Protein AF-A0ABD0NT97-F1 (afdb_monomer)

Organism: Cirrhinus mrigala (NCBI:txid683832)

Solvent-accessible surface area (backbone atoms only — not comparable to full-atom values): 11512 Å² total; per-residue (Å²): 109,71,67,64,57,52,60,74,69,54,79,77,65,64,94,69,81,56,63,69,56,55,52,50,54,51,53,52,36,46,74,49,91,58,15,66,66,63,50,49,49,55,51,49,52,50,52,50,65,62,68,61,89,68,93,66,61,68,66,59,54,53,50,51,51,50,51,50,52,54,51,48,54,52,53,51,54,52,50,50,46,47,53,72,77,39,67,66,38,54,89,56,45,49,61,51,42,51,53,51,52,52,53,50,48,57,51,49,52,49,49,51,52,43,54,44,67,75,66,66,56,88,62,53,71,56,51,52,51,60,60,68,49,59,92,56,92,74,82,81,67,80,67,66,65,58,58,56,75,73,51,91,66,83,81,66,86,80,72,59,67,70,66,58,56,67,64,57,69,67,63,69,78,72,79,76,83,81,85,81,84,81,89,83,134

Nearest PDB structures (foldseek):
  8fvt-assembly1_B  TM=7.378E-01  e=9.654E-01  synthetic construct
  6ds9-assembly1_A  TM=7.152E-01  e=1.217E+00  synthetic construct
  7qpg-assembly1_W  TM=4.100E-01  e=4.623E+00  Homo sapiens

Secondary structure (DSSP, 8-state):
-HHHHHHTTSPP--SS--HHHHHHHHHHHHTTTT-HHHHHHHHHHHHHHHH--S---HHHHHHHHHHHHHHHHHHHHHHHHHHHH-TT-HHHHHHHHHHHHHHHHHHHHHHHHHHHHHH--TTHHHHHHHHHTTTS---S-THHHHHHHHS-PPPPTTSTHHHHHHHHTTTTTSSSSSSS-----

Sequence (185 aa):
EQICELSRKQACRPPDPQYGRLYQELQHYLCSIGQPAAVGDLLSHLLKALQAPGPKTRLGIQGLLKEEAVWQASQHRFSQRLVEEYPLYPDVVVPLRAAILQVQHGMRLLASQVSSSMTAQPGLARLVSTMLAFPSPAASSDLACADYLNRGQPCDTRSCSFVVECTALHTESYTERKNSSDMFV

Mean predicted aligned error: 15.59 Å

Structure (mmCIF, N/CA/C/O backbone):
data_AF-A0ABD0NT97-F1
#
_entry.id   AF-A0ABD0NT97-F1
#
loop_
_atom_site.group_PDB
_atom_site.id
_atom_site.type_symbol
_atom_site.label_atom_id
_atom_site.label_alt_id
_atom_site.label_comp_id
_atom_site.label_asym_id
_atom_site.label_entity_id
_atom_site.label_seq_id
_atom_site.pdbx_PDB_ins_code
_atom_site.Cartn_x
_atom_site.Cartn_y
_atom_site.Cartn_z
_atom_site.occupancy
_atom_site.B_iso_or_equiv
_atom_site.auth_seq_id
_atom_site.auth_comp_id
_atom_site.auth_asym_id
_atom_site.auth_atom_id
_atom_site.pdbx_PDB_model_num
ATOM 1 N N . GLU A 1 1 ? 37.573 -2.392 -23.592 1.00 67.06 1 GLU A N 1
ATOM 2 C CA . GLU A 1 1 ? 37.054 -3.482 -22.733 1.00 67.06 1 GLU A CA 1
ATOM 3 C C . GLU A 1 1 ? 36.059 -3.021 -21.670 1.00 67.06 1 GLU A C 1
ATOM 5 O O . GLU A 1 1 ? 34.991 -3.606 -21.579 1.00 67.06 1 GLU A O 1
ATOM 10 N N . GLN A 1 2 ? 36.333 -1.941 -20.933 1.00 77.25 2 GLN A N 1
ATOM 11 C CA . GLN A 1 2 ? 35.483 -1.462 -19.830 1.00 77.25 2 GLN A CA 1
ATOM 12 C C . GLN A 1 2 ? 34.005 -1.211 -20.205 1.00 77.25 2 GLN A C 1
ATOM 14 O O . GLN A 1 2 ? 33.109 -1.557 -19.444 1.00 77.25 2 GLN A O 1
ATOM 19 N N . ILE A 1 3 ? 33.731 -0.678 -21.404 1.00 76.50 3 ILE A N 1
ATOM 20 C CA . ILE A 1 3 ? 32.358 -0.455 -21.902 1.00 76.50 3 ILE A CA 1
ATOM 21 C C . ILE A 1 3 ? 31.613 -1.786 -22.110 1.00 76.50 3 ILE A C 1
ATOM 23 O O . ILE A 1 3 ? 30.451 -1.901 -21.728 1.00 76.50 3 ILE A O 1
ATOM 27 N N . CYS A 1 4 ? 32.285 -2.804 -22.658 1.00 75.75 4 CYS A N 1
ATOM 28 C CA . CYS A 1 4 ? 31.708 -4.135 -22.869 1.00 75.75 4 CYS A CA 1
ATOM 29 C C . CYS A 1 4 ? 31.483 -4.885 -21.546 1.00 75.75 4 CYS A C 1
ATOM 31 O O . CYS A 1 4 ? 30.534 -5.652 -21.409 1.00 75.75 4 CYS A O 1
ATOM 33 N N . GLU A 1 5 ? 32.343 -4.660 -20.550 1.00 81.31 5 GLU A N 1
ATOM 34 C CA . GLU A 1 5 ? 32.140 -5.224 -19.215 1.00 81.31 5 GLU A CA 1
ATOM 35 C C . GLU A 1 5 ? 30.941 -4.606 -18.489 1.00 81.31 5 GLU A C 1
ATOM 37 O O . GLU A 1 5 ? 30.206 -5.317 -17.798 1.00 81.31 5 GLU A O 1
ATOM 42 N N . LEU A 1 6 ? 30.742 -3.292 -18.638 1.00 79.31 6 LEU A N 1
ATOM 43 C CA . LEU A 1 6 ? 29.623 -2.571 -18.033 1.00 79.31 6 LEU A CA 1
ATOM 44 C C . LEU A 1 6 ? 28.295 -2.906 -18.716 1.00 79.31 6 LEU A C 1
ATOM 46 O O . LEU A 1 6 ? 27.303 -3.116 -18.019 1.00 79.31 6 LEU A O 1
ATOM 50 N N . SER A 1 7 ? 28.274 -3.041 -20.045 1.00 74.56 7 SER A N 1
ATOM 51 C CA . SER A 1 7 ? 27.059 -3.429 -20.772 1.00 74.56 7 SER A CA 1
ATOM 52 C C . SER A 1 7 ? 26.565 -4.825 -20.374 1.00 74.56 7 SER A C 1
ATOM 54 O O . SER A 1 7 ? 25.362 -5.031 -20.236 1.00 74.56 7 SER A O 1
ATOM 56 N N . ARG A 1 8 ? 27.473 -5.766 -20.072 1.00 77.19 8 ARG A N 1
ATOM 57 C CA . ARG A 1 8 ? 27.121 -7.108 -19.566 1.00 77.19 8 ARG A CA 1
ATOM 58 C C . ARG A 1 8 ? 26.432 -7.084 -18.193 1.00 77.19 8 ARG A C 1
ATOM 60 O O . ARG A 1 8 ? 25.728 -8.029 -17.853 1.00 77.19 8 ARG A O 1
ATOM 67 N N . LYS A 1 9 ? 26.648 -6.039 -17.388 1.00 81.31 9 LYS A N 1
ATOM 68 C CA . LYS A 1 9 ? 26.088 -5.898 -16.029 1.00 81.31 9 LYS A CA 1
ATOM 69 C C . LYS A 1 9 ? 24.783 -5.098 -15.993 1.00 81.31 9 LYS A C 1
ATOM 71 O O . LYS A 1 9 ? 24.258 -4.838 -14.912 1.00 81.31 9 LYS A O 1
ATOM 76 N N . GLN A 1 10 ? 24.265 -4.684 -17.145 1.00 80.06 10 GLN A N 1
ATOM 77 C CA . GLN A 1 10 ? 23.056 -3.878 -17.219 1.00 80.06 10 GLN A CA 1
ATOM 78 C C . GLN A 1 10 ? 21.805 -4.752 -17.073 1.00 80.06 10 GLN A C 1
ATOM 80 O O . GLN A 1 10 ? 21.696 -5.815 -17.683 1.00 80.06 10 GLN A O 1
ATOM 85 N N . ALA A 1 11 ? 20.843 -4.298 -16.266 1.00 81.00 11 ALA A N 1
ATOM 86 C CA . ALA A 1 11 ? 19.536 -4.943 -16.188 1.00 81.00 11 ALA A CA 1
ATOM 87 C C . ALA A 1 11 ? 18.855 -4.915 -17.565 1.00 81.00 11 ALA A C 1
ATOM 89 O O . ALA A 1 11 ? 18.889 -3.892 -18.254 1.00 81.00 11 ALA A O 1
ATOM 90 N N . CYS A 1 12 ? 18.218 -6.022 -17.953 1.00 77.94 12 CYS A N 1
ATOM 91 C CA . CYS A 1 12 ? 17.424 -6.072 -19.176 1.00 77.94 12 CYS A CA 1
ATOM 92 C C . CYS A 1 12 ? 16.264 -5.071 -19.069 1.00 77.94 12 CYS A C 1
ATOM 94 O O . CYS A 1 12 ? 15.489 -5.115 -18.113 1.00 77.94 12 CYS A O 1
ATOM 96 N N . ARG A 1 13 ? 16.164 -4.151 -20.030 1.00 82.38 13 ARG A N 1
ATOM 97 C CA . ARG A 1 13 ? 15.107 -3.138 -20.114 1.00 82.38 13 ARG A CA 1
ATOM 98 C C . ARG A 1 13 ? 14.448 -3.203 -21.490 1.00 82.38 13 ARG A C 1
ATOM 100 O O . ARG A 1 13 ? 15.118 -3.582 -22.452 1.00 82.38 13 ARG A O 1
ATOM 107 N N . PRO A 1 14 ? 13.161 -2.834 -21.599 1.00 83.81 14 PRO A N 1
ATOM 108 C CA . PRO A 1 14 ? 12.509 -2.733 -22.895 1.00 83.81 14 PRO A CA 1
ATOM 109 C C . PRO A 1 14 ? 13.205 -1.688 -23.782 1.00 83.81 14 PRO A C 1
ATOM 111 O O . PRO A 1 14 ? 13.760 -0.719 -23.255 1.00 83.81 14 PRO A O 1
ATOM 114 N N . PRO A 1 15 ? 13.157 -1.863 -25.115 1.00 77.94 15 PRO A N 1
ATOM 115 C CA . PRO A 1 15 ? 13.689 -0.882 -26.059 1.00 77.94 15 PRO A CA 1
ATOM 116 C C . PRO A 1 15 ? 12.952 0.461 -25.956 1.00 77.94 15 PRO A C 1
ATOM 118 O O . PRO A 1 15 ? 13.586 1.510 -26.040 1.00 77.94 15 PRO A O 1
ATOM 121 N N . ASP A 1 16 ? 11.643 0.427 -25.686 1.00 83.06 16 ASP A N 1
ATOM 122 C CA . ASP A 1 16 ? 10.846 1.615 -25.391 1.00 83.06 16 ASP A CA 1
ATOM 123 C C . ASP A 1 16 ? 10.891 1.926 -23.883 1.00 83.06 16 ASP A C 1
ATOM 125 O O . ASP A 1 16 ? 10.438 1.113 -23.067 1.00 83.06 16 ASP A O 1
ATOM 129 N N . PRO A 1 17 ? 11.422 3.088 -23.464 1.00 85.56 17 PRO A N 1
ATOM 130 C CA . PRO A 1 17 ? 11.612 3.397 -22.053 1.00 85.56 17 PRO A CA 1
ATOM 131 C C . PRO A 1 17 ? 10.278 3.701 -21.354 1.00 85.56 17 PRO A C 1
ATOM 133 O O . PRO A 1 17 ? 9.708 4.779 -21.495 1.00 85.56 17 PRO A O 1
ATOM 136 N N . GLN A 1 18 ? 9.808 2.777 -20.513 1.00 91.38 18 GLN A N 1
ATOM 137 C CA . GLN A 1 18 ? 8.561 2.935 -19.742 1.00 91.38 18 GLN A CA 1
ATOM 138 C C . GLN A 1 18 ? 8.773 3.576 -18.361 1.00 91.38 18 GLN A C 1
ATOM 140 O O . GLN A 1 18 ? 7.811 3.948 -17.688 1.00 91.38 18 GLN A O 1
ATOM 145 N N . TYR A 1 19 ? 10.030 3.741 -17.937 1.00 92.12 19 TYR A N 1
ATOM 146 C CA . TYR A 1 19 ? 10.379 4.241 -16.605 1.00 92.12 19 TYR A CA 1
ATOM 147 C C . TYR A 1 19 ? 9.785 5.623 -16.299 1.00 92.12 19 TYR A C 1
ATOM 149 O O . TYR A 1 19 ? 9.321 5.857 -15.187 1.00 92.12 19 TYR A O 1
ATOM 157 N N . GLY A 1 20 ? 9.755 6.533 -17.281 1.00 94.88 20 GLY A N 1
ATOM 158 C CA . GLY A 1 20 ? 9.169 7.864 -17.093 1.00 94.88 20 GLY A CA 1
ATOM 159 C C . GLY A 1 20 ? 7.684 7.801 -16.725 1.00 94.88 20 GLY A C 1
ATOM 160 O O . GLY A 1 20 ? 7.242 8.510 -15.823 1.00 94.88 20 GLY A O 1
ATOM 161 N N . ARG A 1 21 ? 6.938 6.889 -17.360 1.00 95.62 21 ARG A N 1
ATOM 162 C CA . ARG A 1 21 ? 5.529 6.641 -17.046 1.00 95.62 21 ARG A CA 1
ATOM 163 C C . ARG A 1 21 ? 5.369 5.999 -15.665 1.00 95.62 21 ARG A C 1
AT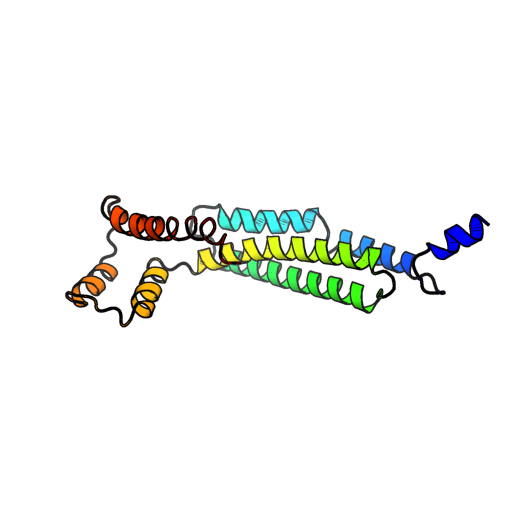OM 165 O O . ARG A 1 21 ? 4.581 6.497 -14.871 1.00 95.62 21 ARG A O 1
ATOM 172 N N . LEU A 1 22 ? 6.163 4.968 -15.350 1.00 96.38 22 LEU A N 1
ATOM 173 C CA . LEU A 1 22 ? 6.172 4.335 -14.021 1.00 96.38 22 LEU A CA 1
ATOM 174 C C . LEU A 1 22 ? 6.406 5.371 -12.913 1.00 96.38 22 LEU A C 1
ATOM 176 O O . LEU A 1 22 ? 5.700 5.394 -11.909 1.00 96.38 22 LEU A O 1
ATOM 180 N N . TYR A 1 23 ? 7.379 6.261 -13.108 1.00 96.44 23 TYR A N 1
ATOM 181 C CA . TYR A 1 23 ? 7.672 7.323 -12.155 1.00 96.44 23 TYR A CA 1
ATOM 182 C C . TYR A 1 23 ? 6.475 8.263 -11.955 1.00 96.44 23 TYR A C 1
ATOM 184 O O . TYR A 1 23 ? 6.126 8.561 -10.815 1.00 96.44 23 TYR A O 1
ATOM 192 N N . GLN A 1 24 ? 5.817 8.694 -13.036 1.00 97.50 24 GLN A N 1
ATOM 193 C CA . GLN A 1 24 ? 4.617 9.536 -12.955 1.00 97.50 24 GLN A CA 1
ATOM 194 C C . GLN A 1 24 ? 3.472 8.834 -12.216 1.00 97.50 24 GLN A C 1
ATOM 196 O O . GLN A 1 24 ? 2.847 9.436 -11.345 1.00 97.50 24 GLN A O 1
ATOM 201 N N . GLU A 1 25 ? 3.231 7.551 -12.494 1.00 97.31 25 GLU A N 1
ATOM 202 C CA . GLU A 1 25 ? 2.209 6.771 -11.788 1.00 97.31 25 GLU A CA 1
ATOM 203 C C . GLU A 1 25 ? 2.497 6.665 -10.284 1.00 97.31 25 GLU A C 1
ATOM 205 O O . GLU A 1 25 ? 1.580 6.785 -9.469 1.00 97.31 25 GLU A O 1
ATOM 210 N N . LEU A 1 26 ? 3.769 6.538 -9.893 1.00 97.38 26 LEU A N 1
ATOM 211 C CA . LEU A 1 26 ? 4.167 6.568 -8.484 1.00 97.38 26 LEU A CA 1
ATOM 212 C C . LEU A 1 26 ? 3.951 7.940 -7.841 1.00 97.38 26 LEU A C 1
ATOM 214 O O . LEU A 1 26 ? 3.479 8.005 -6.707 1.00 97.38 26 LEU A O 1
ATOM 218 N N . GLN A 1 27 ? 4.231 9.037 -8.550 1.00 98.00 27 GLN A N 1
ATOM 219 C CA . GLN A 1 27 ? 3.913 10.377 -8.045 1.00 98.00 27 GLN A CA 1
ATOM 220 C C . GLN A 1 27 ? 2.401 10.542 -7.833 1.00 98.00 27 GLN A C 1
ATOM 222 O O . GLN A 1 27 ? 1.968 11.022 -6.788 1.00 98.00 27 GLN A O 1
ATOM 227 N N . HIS A 1 28 ? 1.580 10.071 -8.774 1.00 97.94 28 HIS A N 1
ATOM 228 C CA . HIS A 1 28 ? 0.124 10.097 -8.627 1.00 97.94 28 HIS A CA 1
ATOM 229 C C . HIS A 1 28 ? -0.369 9.245 -7.453 1.00 97.94 28 HIS A C 1
ATOM 231 O O . HIS A 1 28 ? -1.267 9.666 -6.722 1.00 97.94 28 HIS A O 1
ATOM 237 N N . TYR A 1 29 ? 0.228 8.076 -7.228 1.00 98.12 29 TYR A N 1
ATOM 238 C CA . TYR A 1 29 ? -0.058 7.246 -6.060 1.00 98.12 29 TYR A CA 1
ATOM 239 C C . TYR A 1 29 ? 0.225 7.986 -4.742 1.00 98.12 29 TYR A C 1
ATOM 241 O O . TYR A 1 29 ? -0.625 8.000 -3.847 1.00 98.12 29 TYR A O 1
ATOM 249 N N . LEU A 1 30 ? 1.376 8.658 -4.643 1.00 97.75 30 LEU A N 1
ATOM 250 C CA . LEU A 1 30 ? 1.786 9.415 -3.454 1.00 97.75 30 LEU A CA 1
ATOM 251 C C . LEU A 1 30 ? 0.945 10.675 -3.204 1.00 97.75 30 LEU A C 1
ATOM 253 O O . LEU A 1 30 ? 0.886 11.146 -2.074 1.00 97.75 30 LEU A O 1
ATOM 257 N N . CYS A 1 31 ? 0.263 11.201 -4.219 1.00 97.62 31 CYS A N 1
ATOM 258 C CA . CYS A 1 31 ? -0.697 12.299 -4.069 1.00 97.62 31 CYS A CA 1
ATOM 259 C C . CYS A 1 31 ? -2.155 11.823 -3.937 1.00 97.62 31 CYS A C 1
ATOM 261 O O . CYS A 1 31 ? -3.070 12.639 -4.011 1.00 97.62 31 CYS A O 1
ATOM 263 N N . SER A 1 32 ? -2.395 10.515 -3.799 1.00 96.69 32 SER A N 1
ATOM 264 C CA . SER A 1 32 ? -3.742 9.945 -3.703 1.00 96.69 32 SER A CA 1
ATOM 265 C C . SER A 1 32 ? -3.836 8.913 -2.574 1.00 96.69 32 SER A C 1
ATOM 267 O O . SER A 1 32 ? -3.678 9.245 -1.404 1.00 96.69 32 SER A O 1
ATOM 269 N N . ILE A 1 33 ? -4.087 7.645 -2.895 1.00 96.88 33 ILE A N 1
ATOM 270 C CA . ILE A 1 33 ? -4.322 6.574 -1.915 1.00 96.88 33 ILE A CA 1
ATOM 271 C C . ILE A 1 33 ? -3.085 6.239 -1.067 1.00 96.88 33 ILE A C 1
ATOM 273 O O . ILE A 1 33 ? -3.223 5.681 0.023 1.00 96.88 33 ILE A O 1
ATOM 277 N N . GLY A 1 34 ? -1.892 6.572 -1.565 1.00 97.31 34 GLY A N 1
ATOM 278 C CA . GLY A 1 34 ? -0.615 6.416 -0.878 1.00 97.31 34 GLY A CA 1
ATOM 279 C C . GLY A 1 34 ? -0.141 7.673 -0.157 1.00 97.31 34 GLY A C 1
ATOM 280 O O . GLY A 1 34 ? 0.980 7.675 0.348 1.00 97.31 34 GLY A O 1
ATOM 281 N N . GLN A 1 35 ? -0.946 8.741 -0.125 1.00 98.25 35 GLN A N 1
ATOM 282 C CA . GLN A 1 35 ? -0.540 10.005 0.477 1.00 98.25 35 GLN A CA 1
ATOM 283 C C . GLN A 1 35 ? -0.263 9.832 1.977 1.00 98.25 35 GLN A C 1
ATOM 285 O O . GLN A 1 35 ? -1.178 9.466 2.719 1.00 98.25 35 GLN A O 1
ATOM 290 N N . PRO A 1 36 ? 0.960 10.139 2.462 1.00 97.38 36 PRO A N 1
ATOM 291 C CA . PRO A 1 36 ? 1.346 9.857 3.845 1.00 97.38 36 PRO A CA 1
ATOM 292 C C . PRO A 1 36 ? 0.426 10.487 4.893 1.00 97.38 36 PRO A C 1
ATOM 294 O O . PRO A 1 36 ? 0.109 9.840 5.886 1.00 97.38 36 PRO A O 1
ATOM 297 N N . ALA A 1 37 ? -0.041 11.717 4.653 1.00 97.62 37 ALA A N 1
ATOM 298 C CA . ALA A 1 37 ? -0.978 12.400 5.544 1.00 97.62 37 ALA A CA 1
ATOM 299 C C . ALA A 1 37 ? -2.312 11.643 5.650 1.00 97.62 37 ALA A C 1
ATOM 301 O O . ALA A 1 37 ? -2.715 11.277 6.746 1.00 97.62 37 ALA A O 1
ATOM 302 N N . ALA A 1 38 ? -2.934 11.305 4.515 1.00 96.94 38 ALA A N 1
ATOM 303 C CA . ALA A 1 38 ? -4.207 10.585 4.488 1.00 96.94 38 ALA A CA 1
ATOM 304 C C . ALA A 1 38 ? -4.103 9.180 5.112 1.00 96.94 38 ALA A C 1
ATOM 306 O O . ALA A 1 38 ? -4.985 8.754 5.857 1.00 96.94 38 ALA A O 1
ATOM 307 N N . VAL A 1 39 ? -3.001 8.465 4.854 1.00 98.06 39 VAL A N 1
ATOM 308 C CA . VAL A 1 39 ? -2.732 7.164 5.491 1.00 98.06 39 VAL A CA 1
ATOM 309 C C . VAL A 1 39 ? -2.549 7.330 7.005 1.00 98.06 39 VAL A C 1
ATOM 311 O O . VAL A 1 39 ? -3.093 6.543 7.781 1.00 98.06 39 VAL A O 1
ATOM 314 N N . GLY A 1 40 ? -1.823 8.366 7.434 1.00 98.00 40 GLY A N 1
ATOM 315 C CA . GLY A 1 40 ? -1.633 8.711 8.843 1.00 98.00 40 GLY A CA 1
ATOM 316 C C . GLY A 1 40 ? -2.933 9.089 9.558 1.00 98.00 40 GLY A C 1
ATOM 317 O O . GLY A 1 40 ? -3.136 8.696 10.709 1.00 98.00 40 GLY A O 1
ATOM 318 N N . ASP A 1 41 ? -3.841 9.782 8.876 1.00 98.06 41 ASP A N 1
ATOM 319 C CA . ASP A 1 41 ? -5.158 10.146 9.402 1.00 98.06 41 ASP A CA 1
ATOM 320 C C . ASP A 1 41 ? -6.034 8.905 9.610 1.00 98.06 41 ASP A C 1
ATOM 322 O O . ASP A 1 41 ? -6.570 8.704 10.704 1.00 98.06 41 ASP A O 1
ATOM 326 N N . LEU A 1 42 ? -6.108 8.014 8.613 1.00 97.75 42 LEU A N 1
ATOM 327 C CA . LEU A 1 42 ? -6.847 6.752 8.727 1.00 97.75 42 LEU A CA 1
ATOM 328 C C . LEU A 1 42 ? -6.284 5.872 9.856 1.00 97.75 42 LEU A C 1
ATOM 330 O O . LEU A 1 42 ? -7.042 5.334 10.667 1.00 97.75 42 LEU A O 1
ATOM 334 N N . LEU A 1 43 ? -4.954 5.773 9.958 1.00 97.75 43 LEU A N 1
ATOM 335 C CA . LEU A 1 43 ? -4.269 5.078 11.050 1.00 97.75 43 LEU A CA 1
ATOM 336 C C . LEU A 1 43 ? -4.649 5.674 12.413 1.00 97.75 43 LEU A C 1
ATOM 338 O O . LEU A 1 43 ? -5.006 4.950 13.345 1.00 97.75 43 LEU A O 1
ATOM 342 N N . SER A 1 44 ? -4.612 7.000 12.525 1.00 96.94 44 SER A N 1
ATOM 343 C CA . SER A 1 44 ? -4.958 7.719 13.750 1.00 96.94 44 SER A CA 1
ATOM 344 C C . SER A 1 44 ? -6.414 7.493 14.150 1.00 96.94 44 SER A C 1
ATOM 346 O O . SER A 1 44 ? -6.707 7.306 15.332 1.00 96.94 44 SER A O 1
ATOM 348 N N . HIS A 1 45 ? -7.337 7.470 13.187 1.00 95.62 45 HIS A N 1
ATOM 349 C CA . HIS A 1 45 ? -8.743 7.158 13.433 1.00 95.62 45 HIS A CA 1
ATOM 350 C C . HIS A 1 45 ? -8.934 5.725 13.941 1.00 95.62 45 HIS A C 1
ATOM 352 O O . HIS A 1 45 ? -9.654 5.532 14.923 1.00 95.62 45 HIS A O 1
ATOM 358 N N . LEU A 1 46 ? -8.246 4.737 13.356 1.00 95.44 46 LEU A N 1
ATOM 359 C CA . LEU A 1 46 ? -8.277 3.349 13.836 1.00 95.44 46 LEU A CA 1
ATOM 360 C C . LEU A 1 46 ? -7.726 3.226 15.264 1.00 95.44 46 LEU A C 1
ATOM 362 O O . LEU A 1 46 ? -8.351 2.594 16.114 1.00 95.44 46 LEU A O 1
ATOM 366 N N . LEU A 1 47 ? -6.601 3.876 15.568 1.00 94.94 47 LEU A N 1
ATOM 367 C CA . LEU A 1 47 ? -6.012 3.859 16.912 1.00 94.94 47 LEU A CA 1
ATOM 368 C C . LEU A 1 47 ? -6.916 4.532 17.953 1.00 94.94 47 LEU A C 1
ATOM 370 O O . LEU A 1 47 ? -7.125 3.980 19.034 1.00 94.94 47 LEU A O 1
ATOM 374 N N . LYS A 1 48 ? -7.520 5.681 17.628 1.00 92.31 48 LYS A N 1
ATOM 375 C CA . LYS A 1 48 ? -8.522 6.335 18.491 1.00 92.31 48 LYS A CA 1
ATOM 376 C C . LYS A 1 48 ? -9.737 5.430 18.717 1.00 92.31 48 LYS A C 1
ATOM 378 O O . LYS A 1 48 ? -10.245 5.339 19.838 1.00 92.31 48 LYS A O 1
ATOM 383 N N . 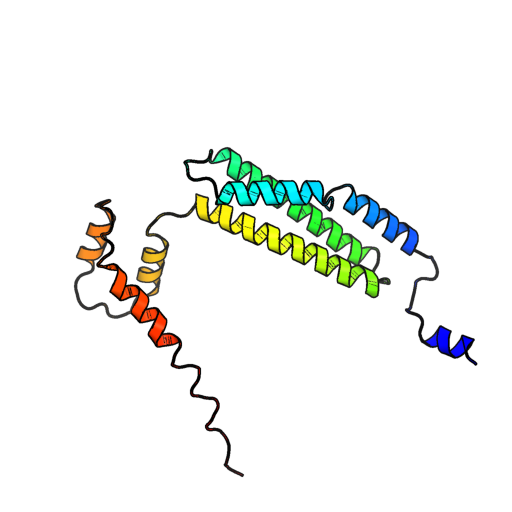ALA A 1 49 ? -10.166 4.712 17.677 1.00 91.06 49 ALA A N 1
ATOM 384 C CA . ALA A 1 49 ? -11.232 3.722 17.763 1.00 91.06 49 ALA A CA 1
ATOM 385 C C . ALA A 1 49 ? -10.862 2.500 18.620 1.00 91.06 49 ALA A C 1
ATOM 387 O O . ALA A 1 49 ? -11.772 1.805 19.060 1.00 91.06 49 ALA A O 1
ATOM 388 N N . LEU A 1 50 ? -9.586 2.261 18.938 1.00 88.69 50 LEU A N 1
ATOM 389 C CA . LEU A 1 50 ? -9.169 1.281 19.947 1.00 88.69 50 LEU A CA 1
ATOM 390 C C . LEU A 1 50 ? -9.115 1.898 21.351 1.00 88.69 50 LEU A C 1
ATOM 392 O O . LEU A 1 50 ? -9.684 1.339 22.283 1.00 88.69 50 LEU A O 1
ATOM 396 N N . GLN A 1 51 ? -8.497 3.071 21.497 1.00 85.69 51 GLN A N 1
ATOM 397 C CA . GLN A 1 51 ? -8.144 3.642 22.803 1.00 85.69 51 GLN A CA 1
ATOM 398 C C . GLN A 1 51 ? -9.311 4.268 23.574 1.00 85.69 51 GLN A C 1
ATOM 400 O O . GLN A 1 51 ? -9.276 4.268 24.799 1.00 85.69 51 GLN A O 1
ATOM 405 N N . ALA A 1 52 ? -10.326 4.828 22.903 1.00 72.12 52 ALA A N 1
ATOM 406 C CA . ALA A 1 52 ? -11.345 5.606 23.612 1.00 72.12 52 ALA A CA 1
ATOM 407 C C . ALA A 1 52 ? -12.218 4.718 24.534 1.00 72.12 52 ALA A C 1
ATOM 409 O O . ALA A 1 52 ? -12.913 3.830 24.019 1.00 72.12 52 ALA A O 1
ATOM 410 N N . PRO A 1 53 ? -12.211 4.951 25.865 1.00 57.09 53 PRO A N 1
ATOM 411 C CA . PRO A 1 53 ? -13.061 4.240 26.809 1.00 57.09 53 PRO A CA 1
ATOM 412 C C . PRO A 1 53 ? -14.475 4.830 26.752 1.00 57.09 53 PRO A C 1
ATOM 414 O O . PRO A 1 53 ? -14.691 5.991 27.085 1.00 57.09 53 PRO A O 1
ATOM 417 N N . GLY A 1 54 ? -15.447 4.047 26.290 1.00 61.62 54 GLY A N 1
ATOM 418 C CA . GLY A 1 54 ? -16.855 4.446 26.276 1.00 61.62 54 GLY A CA 1
ATOM 419 C C . GLY A 1 54 ? -17.666 3.775 25.166 1.00 61.62 54 GLY A C 1
ATOM 420 O O . GLY A 1 54 ? -17.085 3.210 24.233 1.00 61.62 54 GLY A O 1
ATOM 421 N N . PRO A 1 55 ? -19.008 3.821 25.246 1.00 56.75 55 PRO A N 1
ATOM 422 C CA . PRO A 1 55 ? -19.888 3.322 24.198 1.00 56.75 55 PRO A CA 1
ATOM 423 C C . PRO A 1 55 ? -19.724 4.185 22.941 1.00 56.75 55 PRO A C 1
ATOM 425 O O . PRO A 1 55 ? -20.372 5.213 22.764 1.00 56.75 55 PRO A O 1
ATOM 428 N N . LYS A 1 56 ? -18.805 3.781 22.063 1.00 67.69 56 LYS A N 1
ATOM 429 C CA . LYS A 1 56 ? -18.623 4.378 20.738 1.00 67.69 56 LYS A CA 1
ATOM 430 C C . LYS A 1 56 ? -19.902 4.186 19.927 1.00 67.69 56 LYS A C 1
ATOM 432 O O . LYS A 1 56 ? -20.525 3.123 19.976 1.00 67.69 56 LYS A O 1
ATOM 437 N N . THR A 1 57 ? -20.272 5.176 19.122 1.00 69.56 57 THR A N 1
ATOM 438 C CA . THR A 1 57 ? -21.372 5.028 18.167 1.00 69.56 57 THR A CA 1
ATOM 439 C C . THR A 1 57 ? -21.014 3.908 17.192 1.00 69.56 57 THR A C 1
ATOM 441 O O . THR A 1 57 ? -20.129 4.061 16.352 1.00 69.56 57 THR A O 1
ATOM 444 N N . ARG A 1 58 ? -21.703 2.764 17.302 1.00 78.06 58 ARG A N 1
ATOM 445 C CA . ARG A 1 58 ? -21.487 1.560 16.475 1.00 78.06 58 ARG A CA 1
ATOM 446 C C . ARG A 1 58 ? -21.431 1.879 14.974 1.00 78.06 58 ARG A C 1
ATOM 448 O O . ARG A 1 58 ? -20.637 1.289 14.247 1.00 78.06 58 ARG A O 1
ATOM 455 N N . LEU A 1 59 ? -22.236 2.852 14.541 1.00 79.56 59 LEU A N 1
ATOM 456 C CA . LEU A 1 59 ? -22.284 3.359 13.168 1.00 79.56 59 LEU A CA 1
ATOM 457 C C . LEU A 1 59 ? -20.973 4.030 12.727 1.00 79.56 59 LEU A C 1
ATOM 459 O O . LEU A 1 59 ? -20.526 3.802 11.608 1.00 79.56 59 LEU A O 1
ATOM 463 N N . GLY A 1 60 ? -20.332 4.810 13.602 1.00 87.25 60 GLY A N 1
ATOM 464 C CA . GLY A 1 60 ? -19.074 5.495 13.290 1.00 87.25 60 GLY A CA 1
ATOM 465 C C . GLY A 1 60 ? -17.922 4.515 13.077 1.00 87.25 60 GLY A C 1
ATOM 466 O O . GLY A 1 60 ? -17.180 4.636 12.106 1.00 87.25 60 GLY A O 1
ATOM 467 N N . ILE A 1 61 ? -17.822 3.484 13.924 1.00 91.06 61 ILE A N 1
ATOM 468 C CA . ILE A 1 61 ? -16.799 2.442 13.754 1.00 91.06 61 ILE A CA 1
ATOM 469 C C . ILE A 1 61 ? -17.054 1.622 12.485 1.00 91.06 61 ILE A C 1
ATOM 471 O O . ILE A 1 61 ? -16.120 1.343 11.739 1.00 91.06 61 ILE A O 1
ATOM 475 N N . GLN A 1 62 ? -18.307 1.256 12.200 1.00 92.56 62 GLN A N 1
ATOM 476 C CA . GLN A 1 62 ? -18.631 0.523 10.975 1.00 92.56 62 GLN A CA 1
ATOM 477 C C . GLN A 1 62 ? -18.292 1.338 9.716 1.00 92.56 62 GLN A C 1
ATOM 479 O O . GLN A 1 62 ? -17.771 0.780 8.751 1.00 92.56 62 GLN A O 1
ATOM 484 N N . GLY A 1 63 ? -18.551 2.650 9.737 1.00 94.94 63 GLY A N 1
ATOM 485 C CA . GLY A 1 63 ? -18.140 3.571 8.678 1.00 94.94 63 GLY A CA 1
ATOM 486 C C . GLY A 1 63 ? -16.625 3.577 8.478 1.00 94.94 63 GLY A C 1
ATOM 487 O O . GLY A 1 63 ? -16.164 3.382 7.357 1.00 94.94 63 GLY A O 1
ATOM 488 N N . LEU A 1 64 ? -15.862 3.686 9.567 1.00 95.88 64 LEU A N 1
ATOM 489 C CA . LEU A 1 64 ? -14.398 3.651 9.541 1.00 95.88 64 LEU A CA 1
ATOM 490 C C . LEU A 1 64 ? -13.844 2.319 9.002 1.00 95.88 64 LEU A C 1
ATOM 492 O O . LEU A 1 64 ? -12.926 2.310 8.187 1.00 95.88 64 LEU A O 1
ATOM 496 N N . LEU A 1 65 ? -14.416 1.181 9.407 1.00 96.31 65 LEU A N 1
ATOM 497 C CA . LEU A 1 65 ? -14.023 -0.136 8.886 1.00 96.31 65 LEU A CA 1
ATOM 498 C C . LEU A 1 65 ? -14.344 -0.282 7.392 1.00 96.31 65 LEU A C 1
ATOM 500 O O . LEU A 1 65 ? -13.593 -0.917 6.653 1.00 96.31 65 LEU A O 1
ATOM 504 N N . LYS A 1 66 ? -15.447 0.315 6.926 1.00 97.62 66 LYS A N 1
ATOM 505 C CA . LYS A 1 66 ? -15.789 0.354 5.500 1.00 97.62 66 LYS A CA 1
ATOM 506 C C . LYS A 1 66 ? -14.813 1.232 4.717 1.00 97.62 66 LYS A C 1
ATOM 508 O O . LYS A 1 66 ? -14.402 0.836 3.629 1.00 97.62 66 LYS A O 1
ATOM 513 N N . GLU A 1 67 ? -14.448 2.393 5.253 1.00 97.75 67 GLU A N 1
ATOM 514 C CA . GLU A 1 67 ? -13.439 3.279 4.666 1.00 97.75 67 GLU A CA 1
ATOM 515 C C . GLU A 1 67 ? -12.097 2.553 4.514 1.00 97.75 67 GLU A C 1
ATOM 517 O O . GLU A 1 67 ? -11.544 2.513 3.414 1.00 97.75 67 GLU A O 1
ATOM 522 N N . GLU A 1 68 ? -11.635 1.875 5.570 1.00 98.19 68 GLU A N 1
ATOM 523 C CA . GLU A 1 68 ? -10.428 1.047 5.516 1.00 98.19 68 GLU A CA 1
ATOM 524 C C . GLU A 1 68 ? -10.539 -0.049 4.450 1.00 98.19 68 GLU A C 1
ATOM 526 O O . GLU A 1 68 ? -9.619 -0.217 3.653 1.00 98.19 68 GLU A O 1
ATOM 531 N N . ALA A 1 69 ? -11.673 -0.750 4.353 1.00 98.38 69 ALA A N 1
ATOM 532 C CA . ALA A 1 69 ? -11.855 -1.800 3.354 1.00 98.38 69 ALA A CA 1
ATOM 533 C C . ALA A 1 69 ? -11.806 -1.265 1.909 1.00 98.38 69 ALA A C 1
ATOM 535 O O . ALA A 1 69 ? -11.230 -1.908 1.026 1.00 98.38 69 ALA A O 1
ATOM 536 N N . VAL A 1 70 ? -12.371 -0.081 1.658 1.00 98.50 70 VAL A N 1
ATOM 537 C CA . VAL A 1 70 ? -12.307 0.592 0.349 1.00 98.50 70 VAL A CA 1
ATOM 538 C C . VAL A 1 70 ? -10.881 1.044 0.034 1.00 98.50 70 VAL A C 1
ATOM 540 O O . VAL A 1 70 ? -10.401 0.849 -1.090 1.00 98.50 70 VAL A O 1
ATOM 543 N N . TRP A 1 71 ? -10.177 1.601 1.020 1.00 98.50 71 TRP A N 1
ATOM 544 C CA . TRP A 1 71 ? -8.771 1.971 0.885 1.00 98.50 71 TRP A CA 1
ATOM 545 C C . TRP A 1 71 ? -7.907 0.741 0.557 1.00 98.50 71 TRP A C 1
ATOM 547 O O . TRP A 1 71 ? -7.137 0.770 -0.402 1.00 98.50 71 TRP A O 1
ATOM 557 N N . GLN A 1 72 ? -8.126 -0.387 1.238 1.00 98.56 72 GLN A N 1
ATOM 558 C CA . GLN A 1 72 ? -7.443 -1.659 0.971 1.00 98.56 72 GLN A CA 1
ATOM 559 C C . GLN A 1 72 ? -7.671 -2.173 -0.451 1.00 98.56 72 GLN A C 1
ATOM 561 O O . GLN A 1 72 ? -6.725 -2.589 -1.121 1.00 98.56 72 GLN A O 1
ATOM 566 N N . ALA A 1 73 ? -8.913 -2.132 -0.938 1.00 98.50 73 ALA A N 1
ATOM 567 C CA . ALA A 1 73 ? -9.225 -2.529 -2.308 1.00 98.50 73 ALA A CA 1
ATOM 568 C C . ALA A 1 73 ? -8.502 -1.639 -3.333 1.00 98.50 73 ALA A C 1
ATOM 570 O O . ALA A 1 73 ? -8.024 -2.125 -4.359 1.00 98.50 73 ALA A O 1
ATOM 571 N N . SER A 1 74 ? -8.381 -0.344 -3.041 1.00 98.38 74 SER A N 1
ATOM 572 C CA . SER A 1 74 ? -7.679 0.614 -3.900 1.00 98.38 74 SER A CA 1
ATOM 573 C C . SER A 1 74 ? -6.170 0.349 -3.932 1.00 98.38 74 SER A C 1
ATOM 575 O O . SER A 1 74 ? -5.579 0.307 -5.012 1.00 98.38 74 SER A O 1
ATOM 577 N N . GLN A 1 75 ? -5.568 0.084 -2.768 1.00 98.25 75 GLN A N 1
ATOM 578 C CA . GLN A 1 75 ? -4.164 -0.313 -2.635 1.00 98.25 75 GLN A CA 1
ATOM 579 C C . GLN A 1 75 ? -3.853 -1.594 -3.415 1.00 98.25 75 GLN A C 1
ATOM 581 O O . GLN A 1 75 ? -2.905 -1.643 -4.200 1.00 98.25 75 GLN A O 1
ATOM 586 N N . HIS A 1 76 ? -4.705 -2.612 -3.271 1.00 98.12 76 HIS A N 1
ATOM 587 C CA . HIS A 1 76 ? -4.559 -3.879 -3.980 1.00 98.12 76 HIS A CA 1
ATOM 588 C C . HIS A 1 76 ? -4.587 -3.700 -5.504 1.00 98.12 76 HIS A C 1
ATOM 590 O O . HIS A 1 76 ? -3.688 -4.179 -6.192 1.00 98.12 76 HIS A O 1
ATOM 596 N N . ARG A 1 77 ? -5.566 -2.947 -6.027 1.00 98.31 77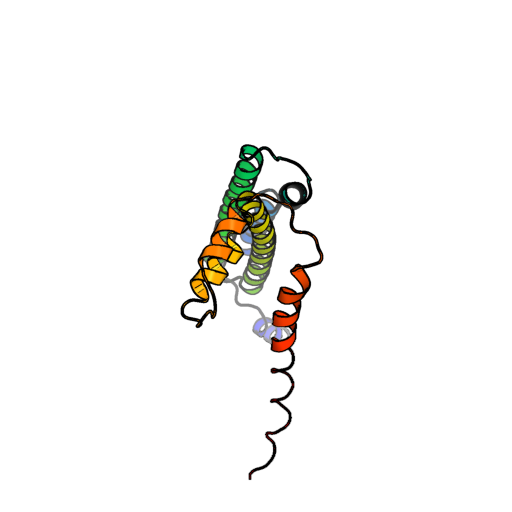 ARG A N 1
ATOM 597 C CA . ARG A 1 77 ? -5.683 -2.660 -7.467 1.00 98.31 77 ARG A CA 1
ATOM 598 C C . ARG A 1 77 ? -4.462 -1.928 -8.013 1.00 98.31 77 ARG A C 1
ATOM 600 O O . ARG A 1 77 ? -3.996 -2.240 -9.104 1.00 98.31 77 ARG A O 1
ATOM 607 N N . PHE A 1 78 ? -3.934 -0.949 -7.278 1.00 98.12 78 PHE A N 1
ATOM 608 C CA . PHE A 1 78 ? -2.711 -0.263 -7.686 1.00 98.12 78 PHE A CA 1
ATOM 609 C C . PHE A 1 78 ? -1.507 -1.214 -7.693 1.00 98.12 78 PHE A C 1
ATOM 611 O O . PHE A 1 78 ? -0.790 -1.281 -8.688 1.00 98.12 78 PHE A O 1
ATOM 618 N N . SER A 1 79 ? -1.334 -2.015 -6.637 1.00 97.38 79 SER A N 1
ATOM 619 C CA . SER A 1 79 ? -0.249 -2.997 -6.557 1.00 97.38 79 SER A CA 1
ATOM 620 C C . SER A 1 79 ? -0.304 -4.055 -7.666 1.00 97.38 79 SER A C 1
ATOM 622 O O . SER A 1 79 ? 0.756 -4.476 -8.125 1.00 97.38 79 SER A O 1
ATOM 624 N N . GLN A 1 80 ? -1.495 -4.495 -8.080 1.00 97.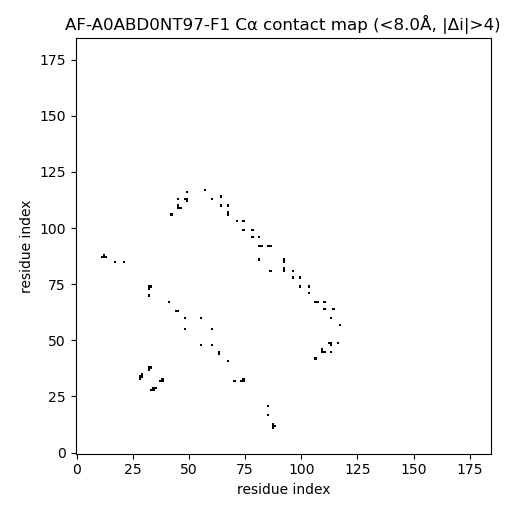62 80 GLN A N 1
ATOM 625 C CA . GLN A 1 80 ? -1.663 -5.431 -9.196 1.00 97.62 80 GLN A CA 1
ATOM 626 C C . GLN A 1 80 ? -1.259 -4.795 -10.526 1.00 97.62 80 GLN A C 1
ATOM 628 O O . GLN A 1 80 ? -0.423 -5.358 -11.229 1.00 97.62 80 GLN A O 1
ATOM 633 N N . ARG A 1 81 ? -1.753 -3.582 -10.811 1.00 97.62 81 ARG A N 1
ATOM 634 C CA . ARG A 1 81 ? -1.397 -2.850 -12.036 1.00 97.62 81 ARG A CA 1
ATOM 635 C C . ARG A 1 81 ? 0.105 -2.640 -12.186 1.00 97.62 81 ARG A C 1
ATOM 637 O O . ARG A 1 81 ? 0.622 -2.809 -13.280 1.00 97.62 81 ARG A O 1
ATOM 644 N N . LEU A 1 82 ? 0.831 -2.362 -11.098 1.00 96.75 82 LEU A N 1
ATOM 645 C CA . LEU A 1 82 ? 2.294 -2.236 -11.161 1.00 96.75 82 LEU A CA 1
ATOM 646 C C . LEU A 1 82 ? 2.979 -3.497 -11.714 1.00 96.75 82 LEU A C 1
ATOM 648 O O . LEU A 1 82 ? 3.960 -3.392 -12.445 1.00 96.75 82 LEU A O 1
ATOM 652 N N . VAL A 1 83 ? 2.481 -4.685 -11.360 1.00 95.75 83 VAL A N 1
ATOM 653 C CA . VAL A 1 83 ? 3.042 -5.965 -11.821 1.00 95.75 83 VAL A CA 1
ATOM 654 C C . VAL A 1 83 ? 2.643 -6.249 -13.268 1.00 95.75 83 VAL A C 1
ATOM 656 O O . VAL A 1 83 ? 3.458 -6.755 -14.035 1.00 95.75 83 VAL A O 1
ATOM 659 N N . GLU A 1 84 ? 1.404 -5.921 -13.631 1.00 96.44 84 GLU A N 1
ATOM 660 C CA . GLU A 1 84 ? 0.857 -6.145 -14.972 1.00 96.44 84 GLU A CA 1
ATOM 661 C C . GLU A 1 84 ? 1.479 -5.207 -16.015 1.00 96.44 84 GLU A C 1
ATOM 663 O O . GLU A 1 84 ? 1.835 -5.648 -17.106 1.00 96.44 84 GLU A O 1
ATOM 668 N N . GLU A 1 85 ? 1.646 -3.927 -15.680 1.00 95.56 85 GLU A N 1
ATOM 669 C CA . GLU A 1 85 ? 2.096 -2.902 -16.625 1.00 95.56 85 GLU A CA 1
ATOM 670 C C . GLU A 1 85 ? 3.622 -2.788 -16.722 1.00 95.56 85 GLU A C 1
ATOM 672 O O . GLU A 1 85 ? 4.137 -2.396 -17.769 1.00 95.56 85 GLU A O 1
ATOM 677 N N . TYR A 1 86 ? 4.361 -3.167 -15.670 1.00 95.12 86 TYR A N 1
ATOM 678 C CA . TYR A 1 86 ? 5.819 -2.998 -15.608 1.00 95.12 86 TYR A CA 1
ATOM 679 C C . TYR A 1 86 ? 6.596 -4.289 -15.272 1.00 95.12 86 TYR A C 1
ATOM 681 O O . TYR A 1 86 ? 7.488 -4.269 -14.416 1.00 95.12 86 TYR A O 1
ATOM 689 N N . PRO A 1 87 ? 6.354 -5.418 -15.970 1.00 92.56 87 PRO A N 1
ATOM 690 C CA . PRO A 1 87 ? 7.008 -6.697 -15.666 1.00 92.56 87 PRO A CA 1
A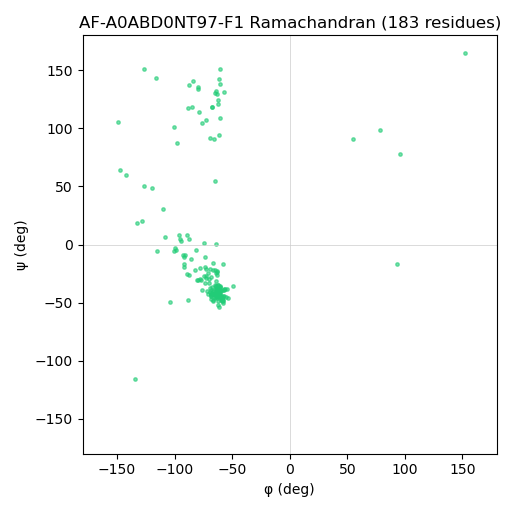TOM 691 C C . PRO A 1 87 ? 8.532 -6.681 -15.886 1.00 92.56 87 PRO A C 1
ATOM 693 O O . PRO A 1 87 ? 9.254 -7.476 -15.290 1.00 92.56 87 PRO A O 1
ATOM 696 N N . LEU A 1 88 ? 9.041 -5.759 -16.713 1.00 91.75 88 LEU A N 1
ATOM 697 C CA . LEU A 1 88 ? 10.472 -5.594 -17.020 1.00 91.75 88 LEU A CA 1
ATOM 698 C C . LEU A 1 88 ? 11.204 -4.643 -16.052 1.00 91.75 88 LEU A C 1
ATOM 700 O O . LEU A 1 88 ? 12.369 -4.294 -16.265 1.00 91.75 88 LEU A O 1
ATOM 704 N N . TYR A 1 89 ? 10.533 -4.221 -14.976 1.00 93.25 89 TYR A N 1
ATOM 705 C CA . TYR A 1 89 ? 11.118 -3.420 -13.899 1.00 93.25 89 TYR A CA 1
ATOM 706 C C . TYR A 1 89 ? 11.046 -4.127 -12.535 1.00 93.25 89 TYR A C 1
ATOM 708 O O . TYR A 1 89 ? 10.618 -3.515 -11.553 1.00 93.25 89 TYR A O 1
ATOM 716 N N . PRO A 1 90 ? 11.452 -5.410 -12.425 1.00 92.25 90 PRO A N 1
ATOM 717 C CA . PRO A 1 90 ? 11.289 -6.177 -11.189 1.00 92.25 90 PRO A CA 1
ATOM 718 C C . PRO A 1 90 ? 12.105 -5.602 -10.025 1.00 92.25 90 PRO A C 1
ATOM 720 O O . PRO A 1 90 ? 11.668 -5.650 -8.882 1.00 92.25 90 PRO A O 1
ATOM 723 N N . ASP A 1 91 ? 13.253 -4.995 -10.314 1.00 93.12 91 ASP A N 1
ATOM 724 C CA . ASP A 1 91 ? 14.120 -4.310 -9.355 1.00 93.12 91 ASP A CA 1
ATOM 725 C C . ASP A 1 91 ? 13.456 -3.095 -8.687 1.00 93.12 91 ASP A C 1
ATOM 727 O O . ASP A 1 91 ? 13.841 -2.712 -7.586 1.00 93.12 91 ASP A O 1
ATOM 731 N N . VAL A 1 92 ? 12.435 -2.516 -9.325 1.00 93.62 92 VAL A N 1
ATOM 732 C CA . VAL A 1 92 ? 11.671 -1.373 -8.806 1.00 93.62 92 VAL A CA 1
ATOM 733 C C . VAL A 1 92 ? 10.309 -1.826 -8.280 1.00 93.62 92 VAL A C 1
ATOM 735 O O . VAL A 1 92 ? 9.926 -1.505 -7.157 1.00 93.62 92 VAL A O 1
ATOM 738 N N . VAL A 1 93 ? 9.570 -2.610 -9.067 1.00 96.38 93 VAL A N 1
ATOM 739 C CA . VAL A 1 93 ? 8.192 -3.014 -8.758 1.00 96.38 93 VAL A CA 1
ATOM 740 C C . VAL A 1 93 ? 8.123 -3.943 -7.548 1.00 96.38 93 VAL A C 1
ATOM 742 O O . VAL A 1 93 ? 7.230 -3.785 -6.715 1.00 96.38 93 VAL A O 1
ATOM 745 N N . VAL A 1 94 ? 9.052 -4.895 -7.414 1.00 96.56 94 VAL A N 1
ATOM 746 C CA . VAL A 1 94 ? 9.041 -5.857 -6.300 1.00 96.56 94 VAL A CA 1
ATOM 747 C C . VAL A 1 94 ? 9.179 -5.164 -4.938 1.00 96.56 94 VAL A C 1
ATOM 749 O O . VAL A 1 94 ? 8.298 -5.379 -4.098 1.00 96.56 94 VAL A O 1
ATOM 752 N N . PRO A 1 95 ? 10.200 -4.319 -4.683 1.00 97.81 95 PRO A N 1
ATOM 753 C CA . PRO A 1 95 ? 10.306 -3.636 -3.395 1.00 97.81 95 PRO A CA 1
ATOM 754 C C . PRO A 1 95 ? 9.140 -2.671 -3.136 1.00 97.81 95 PRO A C 1
ATOM 756 O O . PRO A 1 95 ? 8.658 -2.598 -2.006 1.00 97.81 95 PRO A O 1
ATOM 759 N N . LEU A 1 96 ? 8.617 -1.990 -4.162 1.00 97.06 96 LEU A N 1
ATOM 760 C CA . LEU A 1 96 ? 7.439 -1.124 -4.013 1.00 97.06 96 LEU A CA 1
ATOM 761 C C . LEU A 1 96 ? 6.193 -1.908 -3.599 1.00 97.06 96 LEU A C 1
ATOM 763 O O . LEU A 1 96 ? 5.485 -1.518 -2.670 1.00 97.06 96 LEU A O 1
ATOM 767 N N . ARG A 1 97 ? 5.938 -3.045 -4.250 1.00 97.56 97 ARG A N 1
ATOM 768 C CA . ARG A 1 97 ? 4.827 -3.932 -3.906 1.00 97.56 97 ARG A CA 1
ATOM 769 C C . ARG A 1 97 ? 4.960 -4.470 -2.484 1.00 97.56 97 ARG A C 1
ATOM 771 O O . ARG A 1 97 ? 3.967 -4.503 -1.763 1.00 97.56 97 ARG A O 1
ATOM 778 N N . ALA A 1 98 ? 6.165 -4.855 -2.068 1.00 98.12 98 ALA A N 1
ATOM 779 C CA . ALA A 1 98 ? 6.415 -5.294 -0.699 1.00 98.12 98 ALA A CA 1
ATOM 780 C C . ALA A 1 98 ? 6.082 -4.189 0.319 1.00 98.12 98 ALA A C 1
ATOM 782 O O . ALA A 1 98 ? 5.377 -4.452 1.293 1.00 98.12 98 ALA A O 1
ATOM 783 N N . ALA A 1 99 ? 6.504 -2.948 0.057 1.00 97.75 99 ALA A N 1
ATOM 784 C CA . ALA A 1 99 ? 6.195 -1.807 0.915 1.00 97.75 99 ALA A CA 1
ATOM 785 C C . ALA A 1 99 ? 4.682 -1.532 1.002 1.00 97.75 99 ALA A C 1
ATOM 787 O O . ALA A 1 99 ? 4.151 -1.366 2.100 1.00 97.75 99 ALA A O 1
ATOM 788 N N . ILE A 1 100 ? 3.964 -1.549 -0.128 1.00 98.00 100 ILE A N 1
ATOM 789 C CA . ILE A 1 100 ? 2.501 -1.374 -0.152 1.00 98.00 100 ILE A CA 1
ATOM 790 C C . ILE A 1 100 ? 1.820 -2.462 0.685 1.00 98.00 100 ILE A C 1
ATOM 792 O O . ILE A 1 100 ? 1.013 -2.152 1.562 1.00 98.00 100 ILE A O 1
ATOM 796 N N . LEU A 1 101 ? 2.190 -3.729 0.476 1.00 98.00 101 LEU A N 1
ATOM 797 C CA . LEU A 1 101 ? 1.634 -4.859 1.223 1.00 98.00 101 LEU A CA 1
ATOM 798 C C . LEU A 1 101 ? 1.909 -4.755 2.727 1.00 98.00 101 LEU A C 1
ATOM 800 O O . LEU A 1 101 ? 1.043 -5.098 3.530 1.00 98.00 101 LEU A O 1
ATOM 804 N N . GLN A 1 102 ? 3.079 -4.253 3.123 1.00 98.19 102 GLN A N 1
ATOM 805 C CA . GLN A 1 102 ? 3.416 -4.046 4.529 1.00 98.19 102 GLN A CA 1
ATOM 806 C C . GLN A 1 102 ? 2.499 -3.003 5.184 1.00 98.19 102 GLN A C 1
ATOM 808 O O . GLN A 1 102 ? 1.982 -3.241 6.279 1.00 98.19 102 GLN A O 1
ATOM 813 N N . VAL A 1 103 ? 2.237 -1.882 4.505 1.00 97.88 103 VAL A N 1
ATOM 814 C CA . VAL A 1 103 ? 1.305 -0.854 4.999 1.00 97.88 103 VAL A CA 1
ATOM 815 C C . VAL A 1 103 ? -0.122 -1.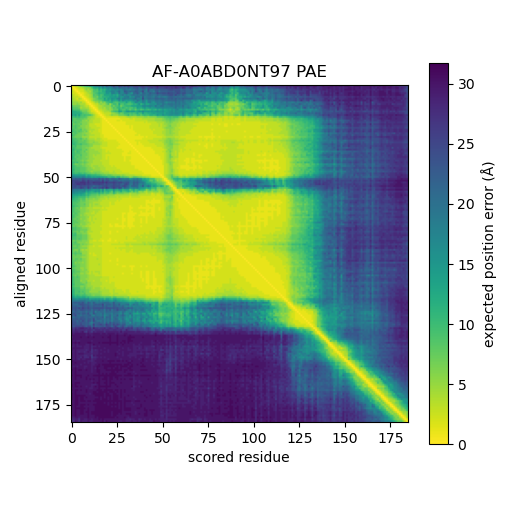408 5.059 1.00 97.88 103 VAL A C 1
ATOM 817 O O . VAL A 1 103 ? -0.797 -1.263 6.080 1.00 97.88 103 VAL A O 1
ATOM 820 N N . GLN A 1 104 ? -0.571 -2.108 4.013 1.00 98.38 104 GLN A N 1
ATOM 821 C CA . GLN A 1 104 ? -1.877 -2.774 3.995 1.00 98.38 104 GLN A CA 1
ATOM 822 C C . GLN A 1 104 ? -2.041 -3.743 5.168 1.00 98.38 104 GLN A C 1
ATOM 824 O O . GLN A 1 104 ? -3.081 -3.747 5.829 1.00 98.38 104 GLN A O 1
ATOM 829 N N . HIS A 1 105 ? -1.019 -4.550 5.446 1.00 98.44 105 HIS A N 1
ATOM 830 C CA . HIS A 1 105 ? -1.045 -5.507 6.540 1.00 98.44 105 HIS A CA 1
ATOM 831 C C . HIS A 1 105 ? -1.179 -4.810 7.899 1.00 98.44 105 HIS A C 1
ATOM 833 O O . HIS A 1 105 ? -2.068 -5.163 8.672 1.00 98.44 105 HIS A O 1
ATOM 839 N N . GLY A 1 106 ? -0.370 -3.777 8.163 1.00 98.12 106 GLY A N 1
ATOM 840 C CA . GLY A 1 106 ? -0.452 -3.004 9.407 1.00 98.12 106 GLY A CA 1
ATOM 841 C C . GLY A 1 106 ? -1.840 -2.396 9.637 1.00 98.12 106 GLY A C 1
ATOM 842 O O . GLY A 1 106 ? -2.411 -2.528 10.720 1.00 98.12 106 GLY A O 1
ATOM 843 N N . MET A 1 107 ? -2.433 -1.814 8.592 1.00 98.00 107 MET A N 1
ATOM 844 C CA . MET A 1 107 ? -3.790 -1.260 8.653 1.00 98.00 107 MET A CA 1
ATOM 845 C C . MET A 1 107 ? -4.848 -2.339 8.906 1.00 98.00 107 MET A C 1
ATOM 847 O O . MET A 1 107 ? -5.719 -2.164 9.761 1.00 98.00 107 MET A O 1
ATOM 851 N N . ARG A 1 108 ? -4.738 -3.493 8.232 1.00 98.12 108 ARG A N 1
ATOM 852 C CA . ARG A 1 108 ? -5.671 -4.616 8.399 1.00 98.12 108 ARG A CA 1
ATOM 853 C C . ARG A 1 108 ? -5.621 -5.193 9.812 1.00 98.12 108 ARG A C 1
ATOM 855 O O . ARG A 1 108 ? -6.671 -5.548 10.349 1.00 98.12 108 ARG A O 1
ATOM 862 N N . LEU A 1 109 ? -4.436 -5.274 10.421 1.00 97.75 109 LEU A N 1
ATOM 863 C CA . LEU A 1 109 ? -4.291 -5.697 11.814 1.00 97.75 109 LEU A CA 1
ATOM 864 C C . LEU A 1 109 ? -5.095 -4.779 12.737 1.00 97.75 109 LEU A C 1
ATOM 866 O O . LEU A 1 109 ? -5.929 -5.267 13.497 1.00 97.75 109 LEU A O 1
ATOM 870 N N . LEU A 1 110 ? -4.937 -3.461 12.619 1.00 96.38 110 LEU A N 1
ATOM 871 C CA . LEU A 1 110 ? -5.692 -2.513 13.441 1.00 96.38 110 LEU A CA 1
ATOM 872 C C . LEU A 1 110 ? -7.200 -2.586 13.185 1.00 96.38 110 LEU A C 1
ATOM 874 O O . LEU A 1 110 ? -7.973 -2.651 14.138 1.00 96.38 110 LEU A O 1
ATOM 878 N N . ALA A 1 111 ? -7.626 -2.654 11.924 1.00 96.62 111 ALA A N 1
ATOM 879 C CA . ALA A 1 111 ? -9.036 -2.801 11.571 1.00 96.62 111 ALA A CA 1
ATOM 880 C C . ALA A 1 111 ? -9.651 -4.091 12.143 1.00 96.62 111 ALA A C 1
ATOM 882 O O . ALA A 1 111 ? -10.774 -4.071 12.647 1.00 96.62 111 ALA A O 1
ATOM 883 N N . SER A 1 112 ? -8.915 -5.209 12.128 1.00 95.19 112 SER A N 1
ATOM 884 C CA . SER A 1 112 ? -9.374 -6.474 12.718 1.00 95.19 112 SER A CA 1
ATOM 885 C C . SER A 1 112 ? -9.538 -6.386 14.237 1.00 95.19 112 SER A C 1
ATOM 887 O O . SER A 1 112 ? -10.520 -6.901 14.775 1.00 95.19 112 SER A O 1
ATOM 889 N N . GLN A 1 113 ? -8.644 -5.672 14.926 1.00 93.38 113 GLN A N 1
ATOM 890 C CA . GLN A 1 113 ? -8.755 -5.429 16.364 1.00 93.38 113 GLN A CA 1
ATOM 891 C C . GLN A 1 113 ? -9.936 -4.512 16.689 1.00 93.38 113 GLN A C 1
ATOM 893 O O . GLN A 1 113 ? -10.723 -4.809 17.588 1.00 93.38 113 GLN A O 1
ATOM 898 N N . VAL A 1 114 ? -10.130 -3.446 15.905 1.00 92.88 114 VAL A N 1
ATOM 899 C CA . VAL A 1 114 ? -11.295 -2.558 16.023 1.00 92.88 114 VAL A CA 1
ATOM 900 C C . VAL A 1 114 ? -12.588 -3.352 15.818 1.00 92.88 114 VAL A C 1
ATOM 902 O O . VAL A 1 114 ? -13.487 -3.274 16.653 1.00 92.88 114 VAL A O 1
ATOM 905 N N . SER A 1 115 ? -12.668 -4.181 14.775 1.00 91.69 115 SER A N 1
ATOM 906 C CA . SER A 1 115 ? -13.831 -5.038 14.516 1.00 91.69 115 SER A CA 1
ATOM 907 C C . SER A 1 115 ? -14.082 -6.028 15.655 1.00 91.69 115 SER A C 1
ATOM 909 O O . SER A 1 115 ? -15.215 -6.167 16.111 1.00 91.69 115 SER A O 1
ATOM 911 N N . SER A 1 116 ? -13.031 -6.683 16.152 1.00 87.69 116 SER A N 1
ATOM 912 C CA . SER A 1 116 ? -13.134 -7.659 17.244 1.00 87.69 116 SER A CA 1
ATOM 913 C C . SER A 1 116 ? -13.606 -7.009 18.541 1.00 87.69 116 SER A C 1
ATOM 915 O O . SER A 1 116 ? -14.411 -7.595 19.259 1.00 87.69 116 SER A O 1
ATOM 917 N N . SER A 1 117 ? -13.193 -5.766 18.812 1.00 83.69 117 SER A N 1
ATOM 918 C CA . SER A 1 117 ? -13.669 -5.007 19.974 1.00 83.69 117 SER A CA 1
ATOM 919 C C . SER A 1 117 ? -15.178 -4.719 19.933 1.00 83.69 117 SER A C 1
ATOM 921 O O . SER A 1 117 ? -15.802 -4.595 20.982 1.00 83.69 117 SER A O 1
ATOM 923 N N . MET A 1 118 ? -15.790 -4.667 18.740 1.00 79.94 118 MET A N 1
ATOM 924 C CA . MET A 1 118 ? -17.240 -4.486 18.587 1.00 79.94 118 MET A CA 1
ATOM 925 C C . MET A 1 118 ? -18.031 -5.779 18.792 1.00 79.94 118 MET A C 1
ATOM 927 O O . MET A 1 118 ? -19.194 -5.731 19.188 1.00 79.94 118 MET A O 1
ATOM 931 N N . THR A 1 119 ? -17.434 -6.925 18.461 1.00 74.81 119 THR A N 1
ATOM 932 C CA . THR A 1 119 ? -18.081 -8.244 18.520 1.00 74.81 119 THR A CA 1
ATOM 933 C C . THR A 1 119 ? -17.704 -9.038 19.763 1.00 74.81 119 THR A C 1
ATOM 935 O O . THR A 1 119 ? -18.245 -10.123 19.961 1.00 74.81 119 THR A O 1
ATOM 938 N N . ALA A 1 120 ? -16.779 -8.535 20.586 1.00 68.31 120 ALA A N 1
ATOM 939 C CA . ALA A 1 120 ? -16.330 -9.183 21.808 1.00 68.31 120 ALA A CA 1
ATOM 940 C C . ALA A 1 120 ? -17.504 -9.349 22.782 1.00 68.31 120 ALA A C 1
ATOM 942 O O . ALA A 1 120 ? -17.848 -8.450 23.547 1.00 68.31 120 ALA A O 1
ATOM 943 N N . GLN A 1 121 ? -18.138 -10.519 22.731 1.00 66.19 121 GLN A N 1
ATOM 944 C CA . GLN A 1 121 ? -19.071 -10.967 23.750 1.00 66.19 121 GLN A CA 1
ATOM 945 C C . GLN A 1 121 ? -18.260 -11.623 24.871 1.00 66.19 121 GLN A C 1
ATOM 947 O O . GLN A 1 121 ? -17.562 -12.614 24.611 1.00 66.19 121 GLN A O 1
ATOM 952 N N . PRO A 1 122 ? -18.304 -11.093 26.105 1.00 70.06 122 PRO A N 1
ATOM 953 C CA . PRO A 1 122 ? -17.633 -11.733 27.226 1.00 70.06 122 PRO A CA 1
ATOM 954 C C . PRO A 1 122 ? -18.152 -13.172 27.379 1.00 70.06 122 PRO A C 1
ATOM 956 O O . PRO A 1 122 ? -19.352 -13.415 27.337 1.00 70.06 122 PRO A O 1
ATOM 959 N N . GLY A 1 123 ? -17.241 -14.140 27.507 1.00 71.00 123 GLY A N 1
ATOM 960 C CA . GLY A 1 123 ? -17.579 -15.556 27.709 1.00 71.00 123 GLY A CA 1
ATOM 961 C C . GLY A 1 123 ? -17.674 -16.422 26.445 1.00 71.00 123 GLY A C 1
ATOM 962 O O . GLY A 1 123 ? -17.538 -17.638 26.564 1.00 71.00 123 GLY A O 1
ATOM 963 N N . LEU A 1 124 ? -17.790 -15.851 25.238 1.00 78.94 124 LEU A N 1
ATOM 964 C CA . LEU A 1 124 ? -17.899 -16.649 24.003 1.00 78.94 124 LEU A CA 1
ATOM 965 C C . LEU A 1 124 ? -16.650 -17.505 23.741 1.00 78.94 124 LEU A C 1
ATOM 967 O O . LEU A 1 124 ? -16.762 -18.688 23.435 1.00 78.94 124 LEU A O 1
ATOM 971 N N . ALA A 1 125 ? -15.455 -16.937 23.920 1.00 77.25 125 ALA A N 1
ATOM 972 C CA . ALA A 1 125 ? -14.201 -17.679 23.764 1.00 77.25 125 ALA A CA 1
ATOM 973 C C . ALA A 1 125 ? -14.098 -18.858 24.749 1.00 77.25 125 ALA A C 1
ATOM 975 O O . ALA A 1 125 ? -13.599 -19.925 24.398 1.00 77.25 125 ALA A O 1
ATOM 976 N N . ARG A 1 126 ? -14.618 -18.682 25.972 1.00 78.31 126 ARG A N 1
ATOM 977 C CA . ARG A 1 126 ? -14.664 -19.737 26.989 1.00 78.31 126 ARG A CA 1
ATOM 978 C C . ARG A 1 126 ? -15.635 -20.844 26.587 1.00 78.31 126 ARG A C 1
ATOM 980 O O . ARG A 1 126 ? -15.261 -22.003 26.669 1.00 78.31 126 ARG A O 1
ATOM 987 N N . LEU A 1 127 ? -16.818 -20.484 26.091 1.00 81.44 127 LEU A N 1
ATOM 988 C CA . LEU A 1 127 ? -17.819 -21.435 25.604 1.00 81.44 127 LEU A CA 1
ATOM 989 C C . LEU A 1 127 ? -17.311 -22.261 24.413 1.00 81.44 127 LEU A C 1
ATOM 991 O O . LEU A 1 127 ? -17.487 -23.477 24.380 1.00 81.44 127 LEU A O 1
ATOM 995 N N . VAL A 1 128 ? -16.642 -21.619 23.451 1.00 83.56 128 VAL A N 1
ATOM 996 C CA . VAL A 1 128 ? -16.022 -22.321 22.316 1.00 83.56 128 VAL A CA 1
ATOM 997 C C . VAL A 1 128 ? -14.932 -23.272 22.808 1.00 83.56 128 VAL A C 1
ATOM 999 O O . VAL A 1 128 ? -14.904 -24.423 22.388 1.00 83.56 128 VAL A O 1
ATOM 1002 N N . SER A 1 129 ? -14.085 -22.834 23.744 1.00 80.69 129 SER A N 1
ATOM 1003 C CA . SER A 1 129 ? -13.056 -23.688 24.349 1.00 80.69 129 SER A CA 1
ATOM 1004 C C . SER A 1 129 ? -13.658 -24.919 25.041 1.00 80.69 129 SER A C 1
ATOM 1006 O O . SER A 1 129 ? -13.212 -26.035 24.795 1.00 80.69 129 SER A O 1
ATOM 1008 N N . THR A 1 130 ? -14.726 -24.756 25.830 1.00 78.25 130 THR A N 1
ATOM 1009 C CA . THR A 1 130 ? -15.395 -25.881 26.506 1.00 78.25 130 THR A CA 1
ATOM 1010 C C . THR A 1 130 ? -16.095 -26.831 25.533 1.00 78.25 130 THR A C 1
ATOM 1012 O O . THR A 1 130 ? -16.064 -28.037 25.749 1.00 78.25 130 THR A O 1
ATOM 1015 N N . MET A 1 131 ? -16.690 -26.323 24.447 1.00 80.75 131 MET A N 1
ATOM 1016 C CA . MET A 1 131 ? -17.301 -27.174 23.414 1.00 80.75 131 MET A CA 1
ATOM 1017 C C . MET A 1 131 ? -16.254 -27.955 22.614 1.00 80.75 131 MET A C 1
ATOM 1019 O O . MET A 1 131 ? -16.454 -29.130 22.325 1.00 80.75 131 MET A O 1
ATOM 1023 N N . LEU A 1 132 ? -15.134 -27.315 22.268 1.00 82.88 132 LEU A N 1
ATOM 1024 C CA . LEU A 1 132 ? -14.035 -27.959 21.544 1.00 82.88 132 LEU A CA 1
ATOM 1025 C C . LEU A 1 132 ? -13.223 -28.914 22.426 1.00 82.88 132 LEU A C 1
ATOM 1027 O O . LEU A 1 132 ? -12.555 -29.800 21.904 1.00 82.88 132 LEU A O 1
ATOM 1031 N N . ALA A 1 133 ? -13.302 -28.769 23.749 1.00 79.06 133 ALA A N 1
ATOM 1032 C CA . ALA A 1 133 ? -12.744 -29.719 24.700 1.00 79.06 133 ALA A CA 1
ATOM 1033 C C . ALA A 1 133 ? -13.564 -31.022 24.809 1.00 79.06 133 ALA A C 1
ATOM 1035 O O . ALA A 1 133 ? -13.188 -31.888 25.593 1.00 79.06 133 ALA A O 1
ATOM 1036 N N . PHE A 1 134 ? -14.659 -31.199 24.057 1.00 59.22 134 PHE A N 1
ATOM 1037 C CA . PHE A 1 134 ? -15.430 -32.445 24.041 1.00 59.22 134 PHE A CA 1
ATOM 1038 C C . PHE A 1 134 ? -14.888 -33.461 23.005 1.00 59.22 134 PHE A C 1
ATOM 1040 O O . PHE A 1 134 ? -14.621 -33.071 21.868 1.00 59.22 134 PHE A O 1
ATOM 1047 N N . PRO A 1 135 ? -14.783 -34.768 23.333 1.00 61.03 135 PRO A N 1
ATOM 1048 C CA . PRO A 1 135 ? -15.083 -35.393 24.616 1.00 61.03 135 PRO A CA 1
ATOM 1049 C C . PRO A 1 135 ? -13.798 -35.579 25.435 1.00 61.03 135 PRO A C 1
ATOM 1051 O O . PRO A 1 135 ? -13.160 -36.627 25.390 1.00 61.03 135 PRO A O 1
ATOM 1054 N N . SER A 1 136 ? -13.404 -34.573 26.209 1.00 53.91 136 SER A N 1
ATOM 1055 C CA . SER A 1 136 ? -12.557 -34.790 27.380 1.00 53.91 136 SER A CA 1
ATOM 1056 C C . SER A 1 136 ? -13.456 -35.287 28.520 1.00 53.91 136 SER A C 1
ATOM 1058 O O . SER A 1 136 ? -14.538 -34.725 28.714 1.00 53.91 136 SER A O 1
ATOM 1060 N N . PRO A 1 137 ? -13.081 -36.344 29.261 1.00 49.66 137 PRO A N 1
ATOM 1061 C CA . PRO A 1 137 ? -13.888 -36.859 30.358 1.00 49.66 137 PRO A CA 1
ATOM 1062 C C . PRO A 1 137 ? -13.882 -35.852 31.518 1.00 49.66 137 PRO A C 1
ATOM 1064 O O . PRO A 1 137 ? -13.003 -35.881 32.377 1.00 49.66 137 PRO A O 1
ATOM 1067 N N . ALA A 1 138 ? -14.856 -34.942 31.557 1.00 51.78 138 ALA A N 1
ATOM 1068 C CA . ALA A 1 138 ? -15.077 -34.088 32.715 1.00 51.78 138 ALA A CA 1
ATOM 1069 C C . ALA A 1 138 ? -15.765 -34.910 33.814 1.00 51.78 138 ALA A C 1
ATOM 1071 O O . ALA A 1 138 ? -16.955 -35.219 33.749 1.00 51.78 138 ALA A O 1
ATOM 1072 N N . ALA A 1 139 ? -15.002 -35.287 34.838 1.00 53.94 139 ALA A N 1
ATOM 1073 C CA . ALA A 1 139 ? -15.582 -35.705 36.101 1.00 53.94 139 ALA A CA 1
ATOM 1074 C C . ALA A 1 139 ? -16.346 -34.515 36.720 1.00 53.94 139 ALA A C 1
ATOM 1076 O O . ALA A 1 139 ? -15.790 -33.433 36.888 1.00 53.94 139 ALA A O 1
ATOM 1077 N N . SER A 1 140 ? -17.5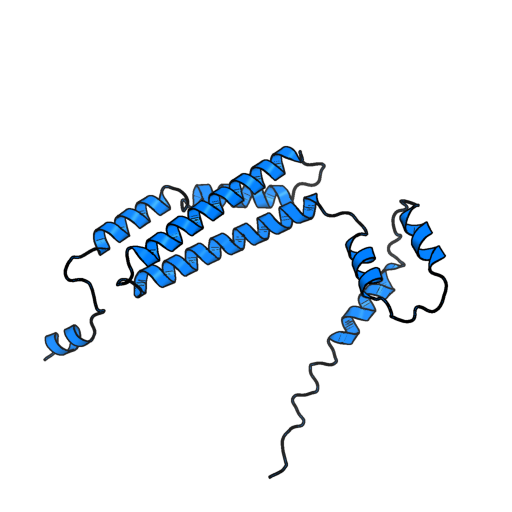99 -34.768 37.106 1.00 50.22 140 SER A N 1
ATOM 1078 C CA . SER A 1 140 ? -18.515 -33.938 37.912 1.00 50.22 140 SER A CA 1
ATOM 1079 C C . SER A 1 140 ? -19.255 -32.751 37.246 1.00 50.22 140 SER A C 1
ATOM 1081 O O . SER A 1 140 ? -18.781 -31.625 37.172 1.00 50.22 140 SER A O 1
ATOM 1083 N N . SER A 1 141 ? -20.514 -33.050 36.887 1.00 48.41 141 SER A N 1
ATOM 1084 C CA . SER A 1 141 ? -21.723 -32.200 36.811 1.00 48.41 141 SER A CA 1
ATOM 1085 C C . SER A 1 141 ? -21.696 -30.909 35.973 1.00 48.41 141 SER A C 1
ATOM 1087 O O . SER A 1 141 ? -21.526 -29.807 36.495 1.00 48.41 141 SER A O 1
ATOM 1089 N N . ASP A 1 142 ? -22.073 -31.051 34.701 1.00 51.25 142 ASP A N 1
ATOM 1090 C CA . ASP A 1 142 ? -22.292 -29.985 33.706 1.00 51.25 142 ASP A CA 1
ATOM 1091 C C . ASP A 1 142 ? -23.340 -28.914 34.090 1.00 51.25 142 ASP A C 1
ATOM 1093 O O . ASP A 1 142 ? -23.349 -27.820 33.525 1.00 51.25 142 ASP A O 1
ATOM 1097 N N . LEU A 1 143 ? -24.209 -29.175 35.075 1.00 51.25 143 LEU A N 1
ATOM 1098 C CA . LEU A 1 143 ? -25.253 -28.227 35.497 1.00 51.25 143 LEU A CA 1
ATOM 1099 C C . LEU A 1 143 ? -24.707 -26.986 36.227 1.00 51.25 143 LEU A C 1
ATOM 1101 O O . LEU A 1 143 ? -25.280 -25.908 36.096 1.00 51.25 143 LEU A O 1
ATOM 1105 N N . ALA A 1 144 ? -23.580 -27.089 36.938 1.00 48.44 144 ALA A N 1
ATOM 1106 C CA . ALA A 1 144 ? -23.037 -25.964 37.710 1.00 48.44 144 ALA A CA 1
ATOM 1107 C C . ALA A 1 144 ? -22.386 -24.877 36.829 1.00 48.44 144 ALA A C 1
ATOM 1109 O O . ALA A 1 144 ? -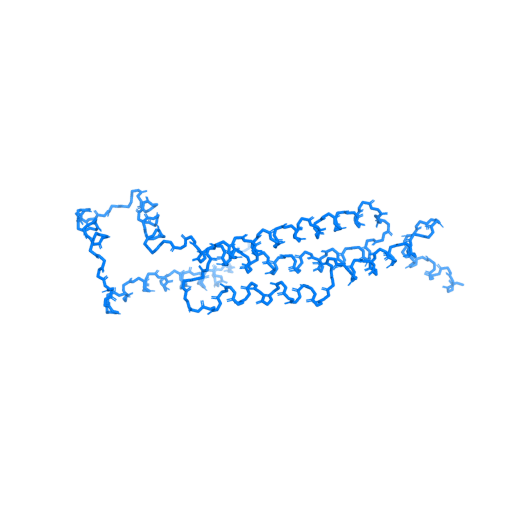22.350 -23.704 37.204 1.00 48.44 144 ALA A O 1
ATOM 1110 N N . CYS A 1 145 ? -21.885 -25.248 35.644 1.00 48.50 145 CYS A N 1
ATOM 1111 C CA . CYS A 1 145 ? -21.252 -24.312 34.709 1.00 48.50 145 CYS A CA 1
ATOM 1112 C C . CYS A 1 145 ? -22.287 -23.411 34.008 1.00 48.50 145 CYS A C 1
ATOM 1114 O O . CYS A 1 145 ? -22.021 -22.233 33.758 1.00 48.50 145 CYS A O 1
ATOM 1116 N N . ALA A 1 146 ? -23.488 -23.939 33.749 1.00 52.19 146 ALA A N 1
ATOM 1117 C CA . ALA A 1 146 ? -24.571 -23.206 33.098 1.00 52.19 146 ALA A CA 1
ATOM 1118 C C . ALA A 1 146 ? -25.162 -22.096 33.991 1.00 52.19 146 ALA A C 1
ATOM 1120 O O . ALA A 1 146 ? -25.440 -20.999 33.502 1.00 52.19 146 ALA A O 1
ATOM 1121 N N . ASP A 1 147 ? -25.282 -22.330 35.301 1.00 49.34 147 ASP A N 1
ATOM 1122 C CA . ASP A 1 147 ? -25.850 -21.352 36.242 1.00 49.34 147 ASP A CA 1
ATOM 1123 C C . ASP A 1 147 ? -24.966 -20.106 36.435 1.00 49.34 147 ASP A C 1
ATOM 1125 O O . ASP A 1 147 ? -25.472 -19.006 36.681 1.00 49.34 147 ASP A O 1
ATOM 1129 N N . TYR A 1 148 ? -23.648 -20.234 36.256 1.00 51.19 148 TYR A N 1
ATOM 1130 C CA . TYR A 1 148 ? -22.708 -19.117 36.407 1.00 51.19 148 TYR A CA 1
ATOM 1131 C C . TYR A 1 148 ? -22.795 -18.100 35.258 1.00 51.19 148 TYR A C 1
ATOM 1133 O O . TYR A 1 148 ? -22.527 -16.917 35.449 1.00 51.19 148 TYR A O 1
ATOM 1141 N N . LEU A 1 149 ? -23.207 -18.537 34.063 1.00 50.47 149 LEU A N 1
ATOM 1142 C CA . LEU A 1 149 ? -23.403 -17.652 32.909 1.00 50.47 149 LEU A CA 1
ATOM 1143 C C . LEU A 1 149 ? -24.659 -16.777 33.050 1.00 50.47 149 LEU A C 1
ATOM 1145 O O . LEU A 1 149 ? -24.744 -15.728 32.415 1.00 50.47 149 LEU A O 1
ATOM 1149 N N . ASN A 1 150 ? -25.614 -17.186 33.892 1.00 45.69 150 ASN A N 1
ATOM 1150 C CA . ASN A 1 150 ? -26.905 -16.514 34.054 1.00 45.69 150 ASN A CA 1
ATOM 1151 C C . ASN A 1 150 ? -26.912 -15.451 35.166 1.00 45.69 150 ASN A C 1
ATOM 1153 O O . ASN A 1 150 ? -27.758 -14.556 35.172 1.00 45.69 150 ASN A O 1
ATOM 1157 N N . ARG A 1 151 ? -25.962 -15.504 36.106 1.00 44.69 151 ARG A N 1
ATOM 1158 C CA . ARG A 1 151 ? -25.761 -14.447 37.105 1.00 44.69 151 ARG A CA 1
ATOM 1159 C C . ARG A 1 151 ? -24.598 -13.572 36.672 1.00 44.69 151 ARG A C 1
ATOM 1161 O O . ARG A 1 151 ? -23.448 -13.931 36.881 1.00 44.69 151 ARG A O 1
ATOM 1168 N N . GLY A 1 152 ? -24.892 -12.401 36.111 1.00 47.62 152 GLY A N 1
ATOM 1169 C CA . GLY A 1 152 ? -23.908 -11.361 35.791 1.00 47.62 152 GLY A CA 1
ATOM 1170 C C . GLY A 1 152 ? -23.210 -10.753 37.019 1.00 47.62 152 GLY A C 1
ATOM 1171 O O . GLY A 1 152 ? -23.249 -9.540 37.202 1.00 47.62 152 GLY A O 1
ATOM 1172 N N . GLN A 1 153 ? -22.591 -11.568 37.877 1.00 48.44 153 GLN A N 1
ATOM 1173 C CA . GLN A 1 153 ? -21.747 -11.101 38.972 1.00 48.44 153 GLN A CA 1
ATOM 1174 C C . GLN A 1 153 ? -20.317 -10.830 38.475 1.00 48.44 153 GLN A C 1
ATOM 1176 O O . GLN A 1 153 ? -19.782 -11.606 37.676 1.00 48.44 153 GLN A O 1
ATOM 1181 N N . PRO A 1 154 ? -19.660 -9.758 38.957 1.00 45.16 154 PRO A N 1
ATOM 1182 C CA . PRO A 1 154 ? -18.257 -9.511 38.656 1.00 45.16 154 PRO A CA 1
ATOM 1183 C C . PRO A 1 154 ? -17.411 -10.632 39.269 1.00 45.16 154 PRO A C 1
ATOM 1185 O O . PRO A 1 154 ? -17.582 -10.974 40.437 1.00 45.16 154 PRO A O 1
ATOM 1188 N N . CYS A 1 155 ? -16.510 -11.221 38.483 1.00 48.09 155 CYS A N 1
ATOM 1189 C CA . CYS A 1 155 ? -15.575 -12.222 38.988 1.00 48.09 155 CYS A CA 1
ATOM 1190 C C . CYS A 1 155 ? -14.582 -11.562 39.957 1.00 48.09 155 CYS A C 1
ATOM 1192 O O . CYS A 1 155 ? -13.813 -10.695 39.544 1.00 48.09 155 CYS A O 1
ATOM 1194 N N . ASP A 1 156 ? -14.575 -12.001 41.218 1.00 39.97 156 ASP A N 1
ATOM 1195 C CA . ASP A 1 156 ? -13.529 -11.663 42.182 1.00 39.97 156 ASP A CA 1
ATOM 1196 C C . ASP A 1 156 ? -12.181 -12.238 41.721 1.00 39.97 156 ASP A C 1
ATOM 1198 O O . ASP A 1 156 ? -12.048 -13.416 41.371 1.00 39.97 156 ASP A O 1
ATOM 1202 N N . THR A 1 157 ? -11.151 -11.398 41.756 1.00 48.12 157 THR A N 1
ATOM 1203 C CA . THR A 1 157 ? -9.815 -11.594 41.167 1.00 48.12 157 THR A CA 1
ATOM 1204 C C . THR A 1 157 ? -9.003 -12.754 41.761 1.00 48.12 157 THR A C 1
ATOM 1206 O O . THR A 1 157 ? -7.878 -12.994 41.334 1.00 48.12 157 THR A O 1
ATOM 1209 N N . ARG A 1 158 ? -9.543 -13.493 42.737 1.00 40.78 158 ARG A N 1
ATOM 1210 C CA . ARG A 1 158 ? -8.852 -14.597 43.426 1.00 40.78 158 ARG A CA 1
ATOM 1211 C C . ARG A 1 158 ? -9.077 -15.980 42.812 1.00 40.78 158 ARG A C 1
ATOM 1213 O O . ARG A 1 158 ? -8.358 -16.903 43.176 1.00 40.78 158 ARG A O 1
ATOM 1220 N N . SER A 1 159 ? -10.016 -16.137 41.875 1.00 38.97 159 SER A N 1
ATOM 1221 C CA . SER A 1 159 ? -10.313 -17.445 41.255 1.00 38.97 159 SER A CA 1
ATOM 1222 C C . SER A 1 159 ? -9.646 -17.663 39.880 1.00 38.97 159 SER A C 1
ATOM 1224 O O . SER A 1 159 ? -9.701 -18.755 39.326 1.00 38.97 159 SER A O 1
ATOM 1226 N N . CYS A 1 160 ? -8.951 -16.658 39.328 1.00 39.56 160 CYS A N 1
ATOM 1227 C CA . CYS A 1 160 ? -8.261 -16.775 38.031 1.00 39.56 160 CYS A CA 1
ATOM 1228 C C . CYS A 1 160 ? -6.880 -17.455 38.087 1.00 39.56 160 CYS A C 1
ATOM 1230 O O . CYS A 1 160 ? -6.292 -17.696 37.033 1.00 39.56 160 CYS A O 1
ATOM 1232 N N . SER A 1 161 ? -6.364 -17.800 39.269 1.00 32.00 161 SER A N 1
ATOM 1233 C CA . SER A 1 161 ? -5.029 -18.404 39.406 1.00 32.00 161 SER A CA 1
ATOM 1234 C C . SER A 1 161 ? -4.914 -19.774 38.726 1.00 32.00 161 SER A C 1
ATOM 1236 O O . SER A 1 161 ? -3.828 -20.153 38.310 1.00 32.00 161 SER A O 1
ATOM 1238 N N . PHE A 1 162 ? -6.028 -20.487 38.533 1.00 36.78 162 PHE A N 1
ATOM 1239 C CA . PHE A 1 162 ? -6.006 -21.837 37.963 1.00 36.78 162 PHE A CA 1
ATOM 1240 C C . PHE A 1 162 ? -5.826 -21.866 36.434 1.00 36.78 162 PHE A C 1
ATOM 1242 O O . PHE A 1 162 ? -5.407 -22.874 35.877 1.00 36.78 162 PHE A O 1
ATOM 1249 N N . VAL A 1 163 ? -6.118 -20.767 35.727 1.00 41.19 163 VAL A N 1
ATOM 1250 C CA . VAL A 1 163 ? -6.051 -20.749 34.250 1.00 41.19 163 VAL A CA 1
ATOM 1251 C C . VAL A 1 163 ? -4.657 -20.362 33.743 1.00 41.19 163 VAL A C 1
ATOM 1253 O O . VAL A 1 163 ? -4.266 -20.770 32.654 1.00 41.19 163 VAL A O 1
ATOM 1256 N N . VAL A 1 164 ? -3.878 -19.619 34.536 1.00 41.03 164 VAL A N 1
ATOM 1257 C CA . VAL A 1 164 ? -2.525 -19.182 34.141 1.00 41.03 164 VAL A CA 1
ATOM 1258 C C . VAL A 1 164 ? -1.499 -20.316 34.283 1.00 41.03 164 VAL A C 1
ATOM 1260 O O . VAL A 1 164 ? -0.558 -20.402 33.493 1.00 41.03 164 VAL A O 1
ATOM 1263 N N . GLU A 1 165 ? -1.711 -21.241 35.220 1.00 32.97 165 GLU A N 1
ATOM 1264 C CA . GLU A 1 165 ? -0.778 -22.345 35.485 1.00 32.97 165 GLU A CA 1
ATOM 1265 C C . GLU A 1 165 ? -0.791 -23.418 34.375 1.00 32.97 165 GLU A C 1
ATOM 1267 O O . GLU A 1 165 ? 0.251 -23.980 34.039 1.00 32.97 165 GLU A O 1
ATOM 1272 N N . CYS A 1 166 ? -1.918 -23.611 33.675 1.00 35.59 166 CYS A N 1
ATOM 1273 C CA . CYS A 1 166 ? -1.990 -24.538 32.536 1.00 35.59 166 CYS A CA 1
ATOM 1274 C C . CYS A 1 166 ? -1.244 -24.056 31.280 1.00 35.59 166 CYS A C 1
ATOM 1276 O O . CYS A 1 166 ? -0.830 -24.884 30.471 1.00 35.59 166 CYS A O 1
ATOM 1278 N N . THR A 1 167 ? -1.039 -22.747 31.098 1.00 39.47 167 THR A N 1
ATOM 1279 C CA . THR A 1 167 ? -0.260 -22.235 29.954 1.00 39.47 167 THR A CA 1
ATOM 1280 C C . THR A 1 167 ? 1.252 -22.274 30.179 1.00 39.47 167 THR A C 1
ATOM 1282 O O . THR A 1 167 ? 1.996 -22.314 29.203 1.00 39.47 167 THR A O 1
ATOM 1285 N N . ALA A 1 168 ? 1.717 -22.317 31.432 1.00 36.03 168 ALA A N 1
ATOM 1286 C CA . ALA A 1 168 ? 3.147 -22.365 31.755 1.00 36.03 168 ALA A CA 1
ATOM 1287 C C . ALA A 1 168 ? 3.754 -23.775 31.599 1.00 36.03 168 ALA A C 1
ATOM 1289 O O . ALA A 1 168 ? 4.911 -23.910 31.203 1.00 36.03 168 ALA A O 1
ATOM 1290 N N . LEU A 1 169 ? 2.963 -24.834 31.812 1.00 37.31 169 LEU A N 1
ATOM 1291 C CA . LEU A 1 169 ? 3.439 -26.223 31.711 1.00 37.31 169 LEU A CA 1
ATOM 1292 C C . LEU A 1 169 ? 3.672 -26.711 30.269 1.00 37.31 169 LEU A C 1
ATOM 1294 O O . LEU A 1 169 ? 4.293 -27.751 30.066 1.00 37.31 169 LEU A O 1
ATOM 1298 N N . HIS A 1 170 ? 3.235 -25.961 29.253 1.00 39.41 170 HIS A N 1
ATOM 1299 C CA . HIS A 1 170 ? 3.469 -26.320 27.850 1.00 39.41 170 HIS A CA 1
ATOM 1300 C C . HIS A 1 170 ? 4.734 -25.698 27.236 1.00 39.41 170 HIS A C 1
ATOM 1302 O O . HIS A 1 170 ? 5.134 -26.110 26.146 1.00 39.41 170 HIS A O 1
ATOM 1308 N N . THR A 1 171 ? 5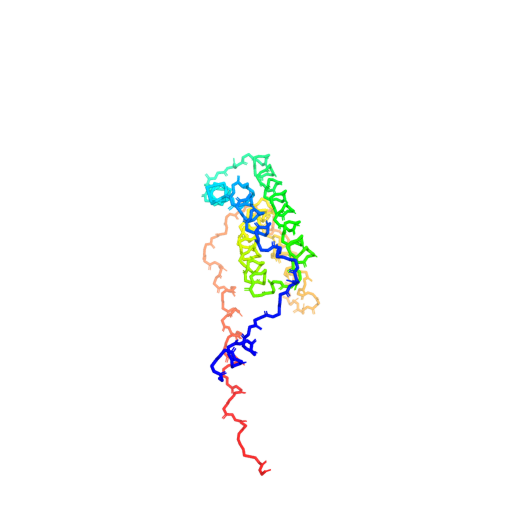.399 -24.760 27.920 1.00 39.03 171 THR A N 1
ATOM 1309 C CA . THR A 1 171 ? 6.638 -24.131 27.422 1.00 39.03 171 THR A CA 1
ATOM 1310 C C . THR A 1 171 ? 7.930 -24.819 27.866 1.00 39.03 171 THR A C 1
ATOM 1312 O O . THR A 1 171 ? 8.945 -24.638 27.202 1.00 39.03 171 THR A O 1
ATOM 1315 N N . GLU A 1 172 ? 7.917 -25.670 28.897 1.00 37.66 172 GLU A N 1
ATOM 1316 C CA . GLU A 1 172 ? 9.128 -26.396 29.334 1.00 37.66 172 GLU A CA 1
ATOM 1317 C C . GLU A 1 172 ? 9.379 -27.709 28.571 1.00 37.66 172 GLU A C 1
ATOM 1319 O O . GLU A 1 172 ? 10.480 -28.245 28.595 1.00 37.66 172 GLU A O 1
ATOM 1324 N N . SER A 1 173 ? 8.409 -28.208 27.798 1.00 40.94 173 SER A N 1
ATOM 1325 C CA . SER A 1 173 ? 8.555 -29.477 27.060 1.00 40.94 173 SER A CA 1
ATOM 1326 C C . SER A 1 173 ? 9.180 -29.351 25.658 1.00 40.94 173 SER A C 1
ATOM 1328 O O . SER A 1 173 ? 9.251 -30.348 24.936 1.00 40.94 173 SER A O 1
ATOM 1330 N N . TYR A 1 174 ? 9.630 -28.159 25.237 1.00 38.22 174 TYR A N 1
ATOM 1331 C CA . TYR A 1 174 ? 10.180 -27.937 23.884 1.00 38.22 174 TYR A CA 1
ATOM 1332 C C . TYR A 1 174 ? 11.672 -27.552 23.840 1.00 38.22 174 TYR A C 1
ATOM 1334 O O . TYR A 1 174 ? 12.261 -27.518 22.760 1.00 38.22 174 TYR A O 1
ATOM 1342 N N . THR A 1 175 ? 12.332 -27.336 24.980 1.00 42.50 175 THR A N 1
ATOM 1343 C CA . THR A 1 175 ? 13.770 -26.995 25.038 1.00 42.50 175 THR A CA 1
ATOM 1344 C C . THR A 1 175 ? 14.699 -28.167 25.368 1.00 42.50 175 THR A C 1
ATOM 1346 O O . THR A 1 175 ? 15.911 -28.003 25.277 1.00 42.50 175 THR A O 1
ATOM 1349 N N . GLU A 1 176 ? 14.181 -29.372 25.637 1.00 39.38 176 GLU A N 1
ATOM 1350 C CA . GLU A 1 176 ? 15.006 -30.528 26.046 1.00 39.38 176 GLU A CA 1
ATOM 1351 C C . GLU A 1 176 ? 15.170 -31.646 24.994 1.00 39.38 176 GLU A C 1
ATOM 1353 O O . GLU A 1 176 ? 15.794 -32.669 25.262 1.00 39.38 176 GLU A O 1
ATOM 1358 N N . ARG A 1 177 ? 14.691 -31.466 23.751 1.00 42.06 177 ARG A N 1
ATOM 1359 C CA . ARG A 1 177 ? 14.866 -32.460 22.659 1.00 42.06 177 ARG A CA 1
ATOM 1360 C C . ARG A 1 177 ? 15.814 -32.040 21.534 1.00 42.06 177 ARG A C 1
ATOM 1362 O O . ARG A 1 177 ? 15.635 -32.449 20.389 1.00 42.06 177 ARG A O 1
ATOM 1369 N N . LYS A 1 178 ? 16.835 -31.234 21.832 1.00 43.97 178 LYS A N 1
ATOM 1370 C CA . LYS A 1 178 ? 17.875 -30.890 20.843 1.00 43.97 178 LYS A CA 1
ATOM 1371 C C . LYS A 1 178 ? 19.321 -31.006 21.328 1.00 43.97 178 LYS A C 1
ATOM 1373 O O . LYS A 1 178 ? 20.198 -30.478 20.665 1.00 43.97 178 LYS A O 1
ATOM 1378 N N . ASN A 1 179 ? 19.562 -31.745 22.417 1.00 46.62 179 ASN A N 1
ATOM 1379 C CA . ASN A 1 179 ? 20.911 -32.055 22.920 1.00 46.62 179 ASN A CA 1
ATOM 1380 C C . ASN A 1 179 ? 21.168 -33.559 23.164 1.00 46.62 179 ASN A C 1
ATOM 1382 O O . ASN A 1 179 ? 22.086 -33.921 23.891 1.00 46.62 179 ASN A O 1
ATOM 1386 N N . SER A 1 180 ? 20.389 -34.459 22.555 1.00 44.81 180 SER A N 1
ATOM 1387 C CA . SER A 1 180 ? 20.671 -35.904 22.614 1.00 44.81 180 SER A CA 1
ATOM 1388 C C . SER A 1 180 ? 20.358 -36.586 21.282 1.00 44.81 180 SER A C 1
ATOM 1390 O O . SER A 1 180 ? 19.482 -37.434 21.149 1.00 44.81 180 SER A O 1
ATOM 1392 N N . SER A 1 181 ? 21.037 -36.126 20.238 1.00 44.78 181 SER A N 1
ATOM 1393 C CA . SER A 1 181 ? 21.218 -36.871 18.991 1.00 44.78 181 SER A CA 1
ATOM 1394 C C . SER A 1 181 ? 22.577 -36.488 18.424 1.00 44.78 181 SER A C 1
ATOM 1396 O O . SER A 1 181 ? 22.674 -35.869 17.375 1.00 44.78 181 SER A O 1
ATOM 1398 N N . ASP A 1 182 ? 23.611 -36.835 19.182 1.00 48.06 182 ASP A N 1
ATOM 1399 C CA . ASP A 1 182 ? 24.881 -37.245 18.607 1.00 48.06 182 ASP A CA 1
ATOM 1400 C C . ASP A 1 182 ? 25.099 -38.702 19.020 1.00 48.06 182 ASP A C 1
ATOM 1402 O O . ASP A 1 182 ? 24.792 -39.077 20.154 1.00 48.06 182 ASP A O 1
ATOM 1406 N N . MET A 1 183 ? 25.679 -39.476 18.098 1.00 38.56 183 MET A N 1
ATOM 1407 C CA . MET A 1 183 ? 26.366 -40.753 18.331 1.00 38.56 183 MET A CA 1
ATOM 1408 C C . MET A 1 183 ? 25.552 -42.048 18.140 1.00 38.56 183 MET A C 1
ATOM 1410 O O . MET A 1 183 ? 25.217 -42.731 19.099 1.00 38.56 183 MET A O 1
ATOM 1414 N N . PHE A 1 184 ? 25.365 -42.446 16.875 1.00 39.62 184 PHE A N 1
ATOM 1415 C CA . PHE A 1 184 ? 25.642 -43.815 16.402 1.00 39.62 184 PHE A CA 1
ATOM 1416 C C . PHE A 1 184 ? 26.070 -43.755 14.918 1.00 39.62 184 PHE A C 1
ATOM 1418 O O . PHE A 1 184 ? 25.231 -43.504 14.063 1.00 39.62 184 PHE A O 1
ATOM 1425 N N . VAL A 1 185 ? 27.386 -43.940 14.709 1.00 42.94 185 VAL A N 1
ATOM 1426 C CA . VAL A 1 185 ? 28.179 -44.282 13.494 1.00 42.94 185 VAL A CA 1
ATOM 1427 C C . VAL A 1 185 ? 27.778 -43.669 12.151 1.00 42.94 185 VAL A C 1
ATOM 1429 O O . VAL A 1 185 ? 26.794 -44.135 11.541 1.00 42.94 185 VAL A O 1
#

pLDDT: mean 77.07, std 22.36, range [32.0, 98.56]

Radius of gyration: 27.42 Å; Cα contacts (8 Å, |Δi|>4): 50; chains: 1; bounding box: 64×57×70 Å

Foldseek 3Di:
DVVVVVVVVDQDDDPDDCVVVVVVLVVVCCVPLVPPVVLVVLVVVLVCLVPDPDDDDPVVLVVSLVVLVVSLVVLVVSLVCLCVVCVSPCVPSVVVSVVSVVSNVVSVVSNVSSVCVVVDDPCPVVVVVVVVPPPDPDPDDPPVVVVVVVDPDDDDPPPCPVVVVVVVVVVVVPPPPPPPPDDDD